Protein AF-X1B7K4-F1 (afdb_monomer_lite)

pLDDT: mean 76.05, std 17.72, range [26.33, 97.06]

Sequence (268 aa):
EIKDDIKIQTITKKTLLEALEPFLKKEDKFVETVTTGLNWDIGTVLKTLHGIQEQRETDEGVEHWGAHPVHGSSKGEEGSNFNLNPTKGVWHCYRCNTGGDALSLIAMLNGLVKCEDCKPGFFSTKEGKKIFLKAKKIGTEKYAFEDTRLLLFNRDKRKGALLVQNIVEYIMQQCKFITVRDATGRLPHIYAYEDGYYKLFGEDLIKIELKKILNNQNVPYKTQYEKEILNYIKTENIVERDEINPPKHLLNLANSFQKLFYSWGVFL

InterPro domains:
  IPR036977 DNA Primase, CHC2-type zinc finger [G3DSA:3.90.580.10] (27-120)

Secondary structure (DSSP, 8-state):
--S--PPPPPPPHHHHHHHHTTTS---------B--S----HHHHHTT-SSEEEEEEETTEEEEEEE-TTS-BTTBTT-EEEEEETTTTEEEETTTTEEE-HHHHHHHHTTSS-GGG--TTGGGSHHHHHHHHHHHHHHHHHS----GGGGTB-SSSSS--B-HHHHHHHHHHHS-EEEEE-TTSPPPEEEEEETTEEES-HHHHHHHHHHHHHHHTTPPP-HHHHHHHHHHHHHHSEEEGGGG---TT--EETTEE-----------

Radius of gyration: 27.13 Å; chains: 1; bounding box: 85×58×66 Å

Organism: NCBI:txid412755

Structure (mmCIF, N/CA/C/O backbone):
data_AF-X1B7K4-F1
#
_entry.id   AF-X1B7K4-F1
#
loop_
_atom_site.group_PDB
_atom_site.id
_atom_site.type_symbol
_atom_site.label_atom_id
_atom_site.label_alt_id
_atom_site.label_comp_id
_atom_site.label_asym_id
_atom_site.label_entity_id
_atom_site.label_seq_id
_atom_site.pdbx_PDB_ins_code
_atom_site.Cartn_x
_atom_site.Cartn_y
_atom_site.Cartn_z
_atom_site.occupancy
_atom_site.B_iso_or_equiv
_atom_site.auth_seq_id
_atom_site.auth_comp_id
_atom_site.auth_asym_id
_atom_site.auth_atom_id
_atom_site.pdbx_PDB_model_num
ATOM 1 N N . GLU A 1 1 ? 60.812 -27.774 4.102 1.00 52.59 1 GLU A N 1
ATOM 2 C CA . GLU A 1 1 ? 61.478 -26.463 4.222 1.00 52.59 1 GLU A CA 1
ATOM 3 C C . GLU A 1 1 ? 60.488 -25.403 3.744 1.00 52.59 1 GLU A C 1
ATOM 5 O O . GLU A 1 1 ? 60.109 -25.432 2.578 1.00 52.59 1 GLU A O 1
ATOM 10 N N . ILE A 1 2 ? 59.935 -24.592 4.654 1.00 58.50 2 ILE A N 1
ATOM 11 C CA . ILE A 1 2 ? 59.063 -23.462 4.288 1.00 58.50 2 ILE A CA 1
ATOM 12 C C . ILE A 1 2 ? 59.989 -22.389 3.723 1.00 58.50 2 ILE A C 1
ATOM 14 O O . ILE A 1 2 ? 60.942 -22.006 4.396 1.00 58.50 2 ILE A O 1
ATOM 18 N N . LYS A 1 3 ? 59.765 -21.989 2.468 1.00 63.50 3 LYS A N 1
ATOM 19 C CA . LYS A 1 3 ? 60.755 -21.209 1.717 1.00 63.50 3 LYS A CA 1
ATOM 20 C C . LYS A 1 3 ? 60.779 -19.718 2.033 1.00 63.50 3 LYS A C 1
ATOM 22 O O . LYS A 1 3 ? 61.820 -19.141 1.792 1.00 63.50 3 LYS A O 1
ATOM 27 N N . ASP A 1 4 ? 59.714 -19.145 2.596 1.00 64.50 4 ASP A N 1
ATOM 28 C CA . ASP A 1 4 ? 59.680 -17.767 3.106 1.00 64.50 4 ASP A CA 1
ATOM 29 C C . ASP A 1 4 ? 58.441 -17.579 4.002 1.00 64.50 4 ASP A C 1
ATOM 31 O O . ASP A 1 4 ? 57.308 -17.719 3.538 1.00 64.50 4 ASP A O 1
ATOM 35 N N . ASP A 1 5 ? 58.642 -17.275 5.286 1.00 65.00 5 ASP A N 1
ATOM 36 C CA . ASP A 1 5 ? 57.571 -16.945 6.239 1.00 65.00 5 ASP A CA 1
ATOM 37 C C . ASP A 1 5 ? 57.351 -15.423 6.245 1.00 65.00 5 ASP A C 1
ATOM 39 O O . ASP A 1 5 ? 57.959 -14.676 7.017 1.00 65.00 5 ASP A O 1
ATOM 43 N N . ILE A 1 6 ? 56.558 -14.930 5.289 1.00 74.81 6 ILE A N 1
ATOM 44 C CA . ILE A 1 6 ? 56.302 -13.493 5.129 1.00 74.81 6 ILE A CA 1
ATOM 45 C C . ILE A 1 6 ? 55.096 -13.092 5.980 1.00 74.81 6 ILE A C 1
ATOM 47 O O . ILE A 1 6 ? 54.001 -13.640 5.856 1.00 74.81 6 ILE A O 1
ATOM 51 N N . LYS A 1 7 ? 55.286 -12.066 6.814 1.00 76.50 7 LYS A N 1
ATOM 52 C CA . LYS A 1 7 ? 54.254 -11.499 7.688 1.00 76.50 7 LYS A CA 1
ATOM 53 C C . LYS A 1 7 ? 53.018 -11.072 6.884 1.00 76.50 7 LYS A C 1
ATOM 55 O O . LYS A 1 7 ? 53.097 -10.156 6.066 1.00 76.50 7 LYS A O 1
ATOM 60 N N . ILE A 1 8 ? 51.868 -11.690 7.168 1.00 75.94 8 ILE A N 1
ATOM 61 C CA . ILE A 1 8 ? 50.573 -11.297 6.594 1.00 75.94 8 ILE A CA 1
ATOM 62 C C . ILE A 1 8 ? 50.288 -9.847 6.999 1.00 75.94 8 ILE A C 1
ATOM 64 O O . ILE A 1 8 ? 50.172 -9.533 8.186 1.00 75.94 8 ILE A O 1
ATOM 68 N N . GLN A 1 9 ? 50.195 -8.955 6.014 1.00 80.31 9 GLN A N 1
ATOM 69 C CA . GLN A 1 9 ? 49.799 -7.571 6.246 1.00 80.31 9 GLN A CA 1
ATOM 70 C C . GLN A 1 9 ? 48.281 -7.429 6.150 1.00 80.31 9 GLN A C 1
ATOM 72 O O . GLN A 1 9 ? 47.648 -7.908 5.211 1.00 80.31 9 GLN A O 1
ATOM 77 N N . THR A 1 10 ? 47.696 -6.745 7.127 1.00 78.56 10 THR A N 1
ATOM 78 C CA . THR A 1 10 ? 46.269 -6.422 7.168 1.00 78.56 10 THR A CA 1
ATOM 79 C C . THR A 1 10 ? 46.026 -5.046 6.564 1.00 78.56 10 THR A C 1
ATOM 81 O O . THR A 1 10 ? 46.571 -4.053 7.045 1.00 78.56 10 THR A O 1
ATOM 84 N N . ILE A 1 11 ? 45.173 -4.978 5.544 1.00 87.12 11 ILE A N 1
ATOM 85 C CA . ILE A 1 11 ? 44.688 -3.724 4.962 1.00 87.12 11 ILE A CA 1
ATOM 86 C C . ILE A 1 11 ? 43.310 -3.377 5.532 1.00 87.12 11 ILE A C 1
ATOM 88 O O . ILE A 1 11 ? 42.500 -4.258 5.824 1.00 87.12 11 ILE A O 1
ATOM 92 N N . THR A 1 12 ? 43.025 -2.085 5.691 1.00 87.88 12 THR A N 1
ATOM 93 C CA . THR A 1 12 ? 41.688 -1.638 6.097 1.00 87.88 12 THR A CA 1
ATOM 94 C C . THR A 1 12 ? 40.735 -1.618 4.901 1.00 87.88 12 THR A C 1
ATOM 96 O O . THR A 1 12 ? 41.143 -1.335 3.773 1.00 87.88 12 THR A O 1
ATOM 99 N N . LYS A 1 13 ? 39.436 -1.843 5.146 1.00 80.81 13 LYS A N 1
ATOM 100 C CA . LYS A 1 13 ? 38.384 -1.726 4.118 1.00 80.81 13 LYS A CA 1
ATOM 101 C C . LYS A 1 13 ? 38.459 -0.389 3.370 1.00 80.81 13 LYS A C 1
ATOM 103 O O . LYS A 1 13 ? 38.272 -0.358 2.162 1.00 80.81 13 LYS A O 1
ATOM 108 N N . LYS A 1 14 ? 38.761 0.700 4.083 1.00 86.19 14 LYS A N 1
ATOM 109 C CA . LYS A 1 14 ? 38.883 2.044 3.511 1.00 86.19 14 LYS A CA 1
ATOM 110 C C . LYS A 1 14 ? 40.012 2.121 2.479 1.00 86.19 14 LYS A C 1
ATOM 112 O O . LYS A 1 14 ? 39.757 2.508 1.349 1.00 86.19 14 LYS A O 1
ATOM 117 N N . THR A 1 15 ? 41.216 1.685 2.845 1.00 87.00 15 THR A N 1
ATOM 118 C CA . THR A 1 15 ? 42.386 1.699 1.949 1.00 87.00 15 THR A CA 1
ATOM 119 C C . THR A 1 15 ? 42.164 0.825 0.714 1.00 87.00 15 THR A C 1
ATOM 121 O O . THR A 1 15 ? 42.561 1.189 -0.388 1.00 87.00 15 THR A O 1
ATOM 124 N N . LEU A 1 16 ? 41.491 -0.317 0.886 1.00 86.81 16 LEU A N 1
ATOM 125 C CA . LEU A 1 16 ? 41.116 -1.176 -0.232 1.00 86.81 16 LEU A CA 1
ATOM 126 C C . LEU A 1 16 ? 40.126 -0.477 -1.179 1.00 86.81 16 LEU A C 1
ATOM 128 O O . LEU A 1 16 ? 40.297 -0.540 -2.391 1.00 86.81 16 LEU A O 1
ATOM 132 N N . LEU A 1 17 ? 39.110 0.204 -0.641 1.00 83.00 17 LEU A N 1
ATOM 133 C CA . LEU A 1 17 ? 38.120 0.931 -1.442 1.00 83.00 17 LEU A CA 1
ATOM 134 C C . LEU A 1 17 ? 38.728 2.130 -2.180 1.00 83.00 17 LEU A C 1
ATOM 136 O O . LEU A 1 17 ? 38.394 2.337 -3.339 1.00 83.00 17 LEU A O 1
ATOM 140 N N . GLU A 1 18 ? 39.644 2.868 -1.550 1.00 87.94 18 GLU A N 1
ATOM 141 C CA . GLU A 1 18 ? 40.385 3.970 -2.186 1.00 87.94 18 GLU A CA 1
ATOM 142 C C . GLU A 1 18 ? 41.240 3.469 -3.359 1.00 87.94 18 GLU A C 1
ATOM 144 O O . GLU A 1 18 ? 41.216 4.047 -4.441 1.00 87.94 18 GLU A O 1
ATOM 149 N N . ALA A 1 19 ? 41.949 2.348 -3.186 1.00 89.56 19 ALA A N 1
ATOM 150 C CA . ALA A 1 19 ? 42.751 1.754 -4.256 1.00 89.56 19 ALA A CA 1
ATOM 151 C C . ALA A 1 19 ? 41.899 1.253 -5.438 1.00 89.56 19 ALA A C 1
ATOM 153 O O . ALA A 1 19 ? 42.363 1.227 -6.579 1.00 89.56 19 ALA A O 1
ATOM 154 N N . LEU A 1 20 ? 40.657 0.845 -5.164 1.00 86.88 20 LEU A N 1
ATOM 155 C CA . LEU A 1 20 ? 39.727 0.326 -6.164 1.00 86.88 20 LEU A CA 1
ATOM 156 C C . LEU A 1 20 ? 38.828 1.403 -6.782 1.00 86.88 20 LEU A C 1
ATOM 158 O O . LEU A 1 20 ? 38.220 1.129 -7.811 1.00 86.88 20 LEU A O 1
ATOM 162 N N . GLU A 1 21 ? 38.765 2.614 -6.222 1.00 86.19 21 GLU A N 1
ATOM 163 C CA . GLU A 1 21 ? 37.901 3.718 -6.666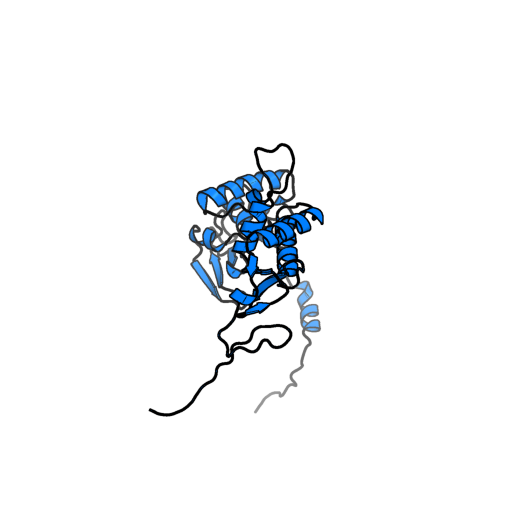 1.00 86.19 21 GLU A CA 1
ATOM 164 C C . GLU A 1 21 ? 37.874 3.948 -8.193 1.00 86.19 21 GLU A C 1
ATOM 166 O O . GLU A 1 21 ? 36.774 3.998 -8.747 1.00 86.19 21 GLU A O 1
ATOM 171 N N . PRO A 1 22 ? 39.010 4.012 -8.924 1.00 87.25 22 PRO A N 1
ATOM 172 C CA . PRO A 1 22 ? 38.984 4.216 -10.377 1.00 87.25 22 PRO A CA 1
ATOM 173 C C . PRO A 1 22 ? 38.431 3.019 -11.172 1.00 87.25 22 PRO A C 1
ATOM 175 O O . PRO A 1 22 ? 38.118 3.163 -12.354 1.00 87.25 22 PRO A O 1
ATOM 178 N N . PHE A 1 23 ? 38.307 1.848 -10.544 1.00 81.62 23 PHE A N 1
ATOM 179 C CA . PHE A 1 23 ? 37.812 0.607 -11.145 1.00 81.62 23 PHE A CA 1
ATOM 180 C C . PHE A 1 23 ? 36.400 0.235 -10.682 1.00 81.62 23 PHE A C 1
ATOM 182 O O . PHE A 1 23 ? 35.749 -0.610 -11.305 1.00 81.62 23 PHE A O 1
ATOM 189 N N . LEU A 1 24 ? 35.909 0.849 -9.603 1.00 73.44 24 LEU A N 1
ATOM 190 C CA . LEU A 1 24 ? 34.529 0.693 -9.172 1.00 73.44 24 LEU A CA 1
ATOM 191 C C . LEU A 1 24 ? 33.626 1.374 -10.204 1.00 73.44 24 LEU A C 1
ATOM 193 O O . LEU A 1 24 ? 33.755 2.567 -10.490 1.00 73.44 24 LEU A O 1
ATOM 197 N N . LYS A 1 25 ? 32.676 0.620 -10.771 1.00 63.19 25 LYS A N 1
ATOM 198 C CA . LYS A 1 25 ? 31.549 1.245 -11.470 1.00 63.19 25 LYS A CA 1
ATOM 199 C C . LYS A 1 25 ? 30.913 2.211 -10.479 1.00 63.19 25 LYS A C 1
ATOM 201 O O . LYS A 1 25 ? 30.568 1.788 -9.378 1.00 63.19 25 LYS A O 1
ATOM 206 N N . LYS A 1 26 ? 30.766 3.485 -10.861 1.00 58.03 26 LYS A N 1
ATOM 207 C CA . LYS A 1 26 ? 29.904 4.414 -10.124 1.00 58.03 26 LYS A CA 1
ATOM 208 C C . LYS A 1 26 ? 28.572 3.697 -9.977 1.00 58.03 26 LYS A C 1
ATOM 210 O O . LYS A 1 26 ? 27.954 3.396 -10.995 1.00 58.03 26 LYS A O 1
ATOM 215 N N . GLU A 1 27 ? 28.205 3.333 -8.753 1.00 46.91 27 GLU A N 1
ATOM 216 C CA . GLU A 1 27 ? 26.885 2.777 -8.503 1.00 46.91 27 GLU A CA 1
ATOM 217 C C . GLU A 1 27 ? 25.897 3.777 -9.095 1.00 46.91 27 GLU A C 1
ATOM 219 O O . GLU A 1 27 ? 25.932 4.968 -8.757 1.00 46.91 27 GLU A O 1
ATOM 224 N N . ASP A 1 28 ? 25.084 3.323 -10.050 1.00 42.16 28 ASP A N 1
ATOM 225 C CA . ASP A 1 28 ? 23.918 4.092 -10.443 1.00 42.16 28 ASP A CA 1
ATOM 226 C C . ASP A 1 28 ? 23.173 4.349 -9.142 1.00 42.16 28 ASP A C 1
ATOM 228 O O . ASP A 1 28 ? 22.789 3.403 -8.451 1.00 42.16 28 ASP A O 1
ATOM 232 N N . LYS A 1 29 ? 23.088 5.628 -8.751 1.00 37.69 29 LYS A N 1
ATOM 233 C CA . LYS A 1 29 ? 22.432 6.034 -7.509 1.00 37.69 29 LYS A CA 1
ATOM 234 C C . LYS A 1 29 ? 21.126 5.262 -7.423 1.00 37.69 29 LYS A C 1
ATOM 236 O O . LYS A 1 29 ? 20.319 5.364 -8.347 1.00 37.69 29 LYS A O 1
ATOM 241 N N . PHE A 1 30 ? 20.964 4.490 -6.350 1.00 38.84 30 PHE A N 1
ATOM 242 C CA . PHE A 1 30 ? 19.732 3.777 -6.056 1.00 38.84 30 PHE A CA 1
ATOM 243 C C . PHE A 1 30 ? 18.574 4.759 -6.233 1.00 38.84 30 PHE A C 1
ATOM 245 O O . PHE A 1 30 ? 18.463 5.745 -5.499 1.00 38.84 30 PHE A O 1
ATOM 252 N N . VAL A 1 31 ? 17.781 4.557 -7.283 1.00 46.97 31 VAL A N 1
ATOM 253 C CA . VAL A 1 31 ? 16.582 5.354 -7.494 1.00 46.97 31 VAL A CA 1
ATOM 254 C C . VAL A 1 31 ? 15.573 4.773 -6.521 1.00 46.97 31 VAL A C 1
ATOM 256 O O . VAL A 1 31 ? 15.243 3.594 -6.620 1.00 46.97 31 VAL A O 1
ATOM 259 N N . GLU A 1 32 ? 15.138 5.577 -5.549 1.00 52.88 32 GLU A N 1
ATOM 260 C CA . GLU A 1 32 ? 14.085 5.173 -4.616 1.00 52.88 32 GLU A CA 1
ATOM 261 C C . GLU A 1 32 ? 12.922 4.524 -5.387 1.00 52.88 32 GLU A C 1
ATOM 263 O O . GLU A 1 32 ? 12.558 4.949 -6.484 1.00 52.88 32 GLU A O 1
ATOM 268 N N . THR A 1 33 ? 12.348 3.451 -4.853 1.00 54.66 33 THR A N 1
ATOM 269 C CA . THR A 1 33 ? 11.213 2.767 -5.485 1.00 54.66 33 THR A CA 1
ATOM 270 C C . THR A 1 33 ? 9.975 3.660 -5.509 1.00 54.66 33 THR A C 1
ATOM 272 O O . THR A 1 33 ? 9.678 4.357 -4.537 1.00 54.66 33 THR A O 1
ATOM 275 N N . VAL A 1 34 ? 9.200 3.609 -6.597 1.00 57.62 34 VAL A N 1
ATOM 276 C CA . VAL A 1 34 ? 7.915 4.317 -6.678 1.00 57.62 34 VAL A CA 1
ATOM 277 C C . VAL A 1 34 ? 6.910 3.710 -5.703 1.00 57.62 34 VAL A C 1
ATOM 279 O O . VAL A 1 34 ? 6.418 2.607 -5.924 1.00 57.62 34 VAL A O 1
ATOM 282 N N . THR A 1 35 ? 6.545 4.457 -4.663 1.00 61.50 35 THR A N 1
ATOM 283 C CA . THR A 1 35 ? 5.428 4.116 -3.778 1.00 61.50 35 THR A CA 1
ATOM 284 C C . THR A 1 35 ? 4.248 5.040 -4.069 1.00 61.50 35 THR A C 1
ATOM 286 O O . THR A 1 35 ? 4.360 6.265 -4.093 1.00 61.50 35 THR A O 1
ATOM 289 N N . THR A 1 36 ? 3.093 4.451 -4.358 1.00 56.03 36 THR A N 1
ATOM 290 C CA . THR A 1 36 ? 1.864 5.170 -4.719 1.00 56.03 36 THR A CA 1
ATOM 291 C C . THR A 1 36 ? 0.921 5.344 -3.526 1.00 56.03 36 THR A C 1
ATOM 293 O O . THR A 1 36 ? -0.119 5.992 -3.648 1.00 56.03 36 THR A O 1
ATOM 296 N N . GLY A 1 37 ? 1.294 4.787 -2.367 1.00 65.06 37 GLY A N 1
ATOM 297 C CA . GLY A 1 37 ? 0.529 4.835 -1.119 1.00 65.06 37 GLY A CA 1
ATOM 298 C C . GLY A 1 37 ? -0.615 3.818 -1.040 1.00 65.06 37 GLY A C 1
ATOM 299 O O . GLY A 1 37 ? -1.380 3.842 -0.078 1.00 65.06 37 GLY A O 1
ATOM 300 N N . LEU A 1 38 ? -0.760 2.930 -2.032 1.00 72.81 38 LEU A N 1
ATOM 301 C CA . LEU A 1 38 ? -1.713 1.821 -1.984 1.00 72.81 38 LEU A CA 1
ATOM 302 C C . LEU A 1 38 ? -1.047 0.578 -1.391 1.00 72.81 38 LEU A C 1
ATOM 304 O O . LEU A 1 38 ? -0.025 0.123 -1.894 1.00 72.81 38 LEU A O 1
ATOM 308 N N . ASN A 1 39 ? -1.658 0.004 -0.354 1.00 76.69 39 ASN A N 1
ATOM 309 C CA . ASN A 1 39 ? -1.205 -1.246 0.258 1.00 76.69 39 ASN A CA 1
ATOM 310 C C . ASN A 1 39 ? -1.812 -2.463 -0.462 1.00 76.69 39 ASN A C 1
ATOM 312 O O . ASN A 1 39 ? -2.564 -3.238 0.124 1.00 76.69 39 ASN A O 1
ATOM 316 N N . TRP A 1 40 ? -1.591 -2.561 -1.773 1.00 87.50 40 TRP A N 1
ATOM 317 C CA . TRP A 1 40 ? -2.064 -3.689 -2.574 1.00 87.50 40 TRP A CA 1
ATOM 318 C C . TRP A 1 40 ? -1.022 -4.802 -2.588 1.00 87.50 40 TRP A C 1
ATOM 320 O O . TRP A 1 40 ? 0.155 -4.544 -2.838 1.00 87.50 40 TRP A O 1
ATOM 330 N N . ASP A 1 41 ? -1.465 -6.038 -2.362 1.00 90.19 41 ASP A N 1
ATOM 331 C CA . ASP A 1 41 ? -0.597 -7.213 -2.396 1.00 90.19 41 ASP A CA 1
ATOM 332 C C . ASP A 1 41 ? -0.059 -7.449 -3.817 1.00 90.19 41 ASP A C 1
ATOM 334 O O . ASP A 1 41 ? -0.743 -7.979 -4.697 1.00 90.19 41 ASP A O 1
ATOM 338 N N . ILE A 1 42 ? 1.202 -7.075 -4.041 1.00 94.00 42 ILE A N 1
ATOM 339 C CA . ILE A 1 42 ? 1.877 -7.276 -5.327 1.00 94.00 42 ILE A CA 1
ATOM 340 C C . ILE A 1 42 ? 2.012 -8.768 -5.680 1.00 94.00 42 ILE A C 1
ATOM 342 O O . ILE A 1 42 ? 2.081 -9.110 -6.862 1.00 94.00 42 ILE A O 1
ATOM 346 N N . GLY A 1 43 ? 1.967 -9.669 -4.689 1.00 93.50 43 GLY A N 1
ATOM 347 C CA . GLY A 1 43 ? 1.938 -11.117 -4.891 1.00 93.50 43 GLY A CA 1
ATOM 348 C C . GLY A 1 43 ? 0.711 -11.583 -5.680 1.00 93.50 43 GLY A C 1
ATOM 349 O O . GLY A 1 43 ? 0.789 -12.535 -6.458 1.00 93.50 43 GLY A O 1
ATOM 350 N N . THR A 1 44 ? -0.410 -10.870 -5.578 1.00 94.75 44 THR A N 1
ATOM 351 C CA . THR A 1 44 ? -1.598 -11.121 -6.405 1.00 94.75 44 THR A CA 1
ATOM 352 C C . THR A 1 44 ? -1.347 -10.781 -7.878 1.00 94.75 44 THR A C 1
ATOM 354 O O . THR A 1 44 ? -1.795 -11.513 -8.762 1.00 94.75 44 THR A O 1
ATOM 357 N N . VAL A 1 45 ? -0.565 -9.734 -8.169 1.00 95.88 45 VAL A N 1
ATOM 358 C CA . VAL A 1 45 ? -0.155 -9.401 -9.546 1.00 95.88 45 VAL A CA 1
ATOM 359 C C . VAL A 1 45 ? 0.856 -10.421 -10.072 1.00 95.88 45 VAL A C 1
ATOM 361 O O . VAL A 1 45 ? 0.715 -10.880 -11.207 1.00 95.88 45 VAL A O 1
ATOM 364 N N . LEU A 1 46 ? 1.826 -10.825 -9.243 1.00 94.00 46 LEU A N 1
ATOM 365 C CA . LEU A 1 46 ? 2.854 -11.821 -9.574 1.00 94.00 46 LEU A CA 1
ATOM 366 C C . LEU A 1 46 ? 2.256 -13.123 -10.126 1.00 94.00 46 LEU A C 1
ATOM 368 O O . LEU A 1 46 ? 2.761 -13.644 -11.115 1.00 94.00 46 LEU A O 1
ATOM 372 N N . LYS A 1 47 ? 1.148 -13.614 -9.555 1.00 93.06 47 LYS A N 1
ATOM 373 C CA . LYS A 1 47 ? 0.455 -14.838 -10.017 1.00 93.06 47 LYS A CA 1
ATOM 374 C C . LYS A 1 47 ? -0.018 -14.774 -11.474 1.00 93.06 47 LYS A C 1
ATOM 376 O O . LYS A 1 47 ? -0.309 -15.809 -12.063 1.00 93.06 47 LYS A O 1
ATOM 381 N N . THR A 1 48 ? -0.125 -13.573 -12.043 1.00 92.50 48 THR A N 1
ATOM 382 C CA . THR A 1 48 ? -0.535 -13.353 -13.439 1.00 92.50 48 THR A CA 1
ATOM 383 C C . THR A 1 48 ? 0.641 -13.178 -14.399 1.00 92.50 48 THR A C 1
ATOM 385 O O . THR A 1 48 ? 0.425 -13.050 -15.602 1.00 92.50 48 THR A O 1
ATOM 388 N N . LEU A 1 49 ? 1.874 -13.141 -13.885 1.00 90.38 49 LEU A N 1
ATOM 389 C CA . LEU A 1 49 ? 3.078 -12.974 -14.688 1.00 90.38 49 LEU A CA 1
ATOM 390 C C . LEU A 1 49 ? 3.582 -14.326 -15.197 1.00 90.38 49 LEU A C 1
ATOM 392 O O . LEU A 1 49 ? 3.597 -15.321 -14.476 1.00 90.38 49 LEU A O 1
ATOM 396 N N . HIS A 1 50 ? 4.050 -14.334 -16.441 1.00 86.31 50 HIS A N 1
ATOM 397 C CA . HIS A 1 50 ? 4.737 -15.468 -17.053 1.00 86.31 50 HIS A CA 1
ATOM 398 C C . HIS A 1 50 ? 6.236 -15.159 -17.160 1.00 86.31 50 HIS A C 1
ATOM 400 O O . HIS A 1 50 ? 6.616 -13.997 -17.280 1.00 86.31 50 HIS A O 1
ATOM 406 N N . GLY A 1 51 ? 7.091 -16.185 -17.118 1.00 81.00 51 GLY A N 1
ATOM 407 C CA . GLY A 1 51 ? 8.547 -16.014 -17.269 1.00 81.00 51 GLY A CA 1
ATOM 408 C C . GLY A 1 51 ? 9.298 -15.594 -15.998 1.00 81.00 51 GLY A C 1
ATOM 409 O O . GLY A 1 51 ? 10.481 -15.273 -16.073 1.00 81.00 51 GLY A O 1
ATOM 410 N N . ILE A 1 52 ? 8.633 -15.626 -14.838 1.00 86.00 52 ILE A N 1
ATOM 411 C CA . ILE A 1 52 ? 9.248 -15.449 -13.517 1.00 86.00 52 ILE A CA 1
ATOM 412 C C . ILE A 1 52 ? 9.436 -16.837 -12.901 1.00 86.00 52 ILE A C 1
ATOM 414 O O . ILE A 1 52 ? 8.458 -17.482 -12.526 1.00 86.00 52 ILE A O 1
ATOM 418 N N . GLN A 1 53 ? 10.671 -17.334 -12.886 1.00 76.00 53 GLN A N 1
ATOM 419 C CA . GLN A 1 53 ? 10.969 -18.756 -12.652 1.00 76.00 53 GLN A CA 1
ATOM 420 C C . GLN A 1 53 ? 11.896 -18.996 -11.464 1.00 76.00 53 GLN A C 1
ATOM 422 O O . GLN A 1 53 ? 11.871 -20.074 -10.875 1.00 76.00 53 GLN A O 1
ATOM 427 N N . GLU A 1 54 ? 12.694 -18.000 -11.094 1.00 77.56 54 GLU A N 1
ATOM 428 C CA . GLU A 1 54 ? 13.685 -18.135 -10.037 1.00 77.56 54 GLU A CA 1
ATOM 429 C C . GLU A 1 54 ? 13.153 -17.534 -8.741 1.00 77.56 54 GLU A C 1
ATOM 431 O O . GLU A 1 54 ? 12.633 -16.418 -8.723 1.00 77.56 54 GLU A O 1
ATOM 436 N N . GLN A 1 55 ? 13.281 -18.283 -7.649 1.00 87.19 55 GLN A N 1
ATOM 437 C CA . GLN A 1 55 ? 12.985 -17.805 -6.305 1.00 87.19 55 GLN A CA 1
ATOM 438 C C . GLN A 1 55 ? 14.257 -17.810 -5.478 1.00 87.19 55 GLN A C 1
ATOM 440 O O . GLN A 1 55 ? 15.011 -18.785 -5.482 1.00 87.19 55 GLN A O 1
ATOM 445 N N . ARG A 1 56 ? 14.479 -16.719 -4.755 1.00 87.44 56 ARG A N 1
ATOM 446 C CA . ARG A 1 56 ? 15.599 -16.580 -3.838 1.00 87.44 56 ARG A CA 1
ATOM 447 C C . ARG A 1 56 ? 15.086 -16.136 -2.482 1.00 87.44 56 ARG A C 1
ATOM 449 O O . ARG A 1 56 ? 14.509 -15.061 -2.357 1.00 87.44 56 ARG A O 1
ATOM 456 N N . GLU A 1 57 ? 15.326 -16.956 -1.470 1.00 89.00 57 GLU A N 1
ATOM 457 C CA . GLU A 1 57 ? 15.100 -16.563 -0.084 1.00 89.00 57 GLU A CA 1
ATOM 458 C C . GLU A 1 57 ? 16.192 -15.587 0.365 1.00 89.00 57 GLU A C 1
ATOM 460 O O . GLU A 1 57 ? 17.382 -15.775 0.093 1.00 89.00 57 GLU A O 1
ATOM 465 N N . THR A 1 58 ? 15.770 -14.522 1.035 1.00 84.19 58 THR A N 1
ATOM 466 C CA . THR A 1 58 ? 16.633 -13.513 1.650 1.00 84.19 58 THR A CA 1
ATOM 467 C C . THR A 1 58 ? 16.102 -13.200 3.047 1.00 84.19 58 THR A C 1
ATOM 469 O O . THR A 1 58 ? 14.942 -13.491 3.347 1.00 84.19 58 THR A O 1
ATOM 472 N N . ASP A 1 59 ? 16.905 -12.536 3.879 1.00 82.81 59 ASP A N 1
ATOM 473 C CA . ASP A 1 59 ? 16.464 -12.053 5.199 1.00 82.81 59 ASP A CA 1
ATOM 474 C C . ASP A 1 59 ? 15.253 -11.100 5.106 1.00 82.81 59 ASP A C 1
ATOM 476 O O . ASP A 1 59 ? 14.526 -10.899 6.075 1.00 82.81 59 ASP A O 1
ATOM 480 N N . GLU A 1 60 ? 15.009 -10.526 3.924 1.00 77.44 60 GLU A N 1
ATOM 481 C CA . GLU A 1 60 ? 13.936 -9.572 3.651 1.00 77.44 60 GLU A CA 1
ATOM 482 C C . GLU A 1 60 ? 12.751 -10.196 2.881 1.00 77.44 60 GLU A C 1
ATOM 484 O O . GLU A 1 60 ? 11.890 -9.475 2.365 1.00 77.44 60 GLU A O 1
ATOM 489 N N . GLY A 1 61 ? 12.699 -11.529 2.782 1.00 85.94 61 GLY A N 1
ATOM 490 C CA . GLY A 1 61 ? 11.627 -12.286 2.133 1.00 85.94 61 GLY A CA 1
ATOM 491 C C . GLY A 1 61 ? 12.046 -12.999 0.847 1.00 85.94 61 GLY A C 1
ATOM 492 O O . GLY A 1 61 ? 13.226 -13.066 0.497 1.00 85.94 61 GLY A O 1
ATOM 493 N N . VAL A 1 62 ? 11.055 -13.556 0.145 1.00 90.25 62 VAL A N 1
ATOM 494 C CA . VAL A 1 62 ? 11.269 -14.282 -1.114 1.00 90.25 62 VAL A CA 1
ATOM 495 C C . VAL A 1 62 ? 11.289 -13.291 -2.271 1.00 90.25 62 VAL A C 1
ATOM 497 O O . VAL A 1 62 ? 10.330 -12.555 -2.499 1.00 90.25 62 VAL A O 1
ATOM 500 N N . GLU A 1 63 ? 12.381 -13.290 -3.022 1.00 92.75 63 GLU A N 1
ATOM 501 C CA . GLU A 1 63 ? 12.497 -12.557 -4.273 1.00 92.75 63 GLU A CA 1
ATOM 502 C C . GLU A 1 63 ? 12.201 -13.466 -5.460 1.00 92.75 63 GLU A C 1
ATOM 504 O O . GLU A 1 63 ? 12.712 -14.583 -5.544 1.00 92.75 63 GLU A O 1
ATOM 509 N N . HIS A 1 64 ? 11.420 -12.960 -6.406 1.00 93.75 64 HIS A N 1
ATOM 510 C CA . HIS A 1 64 ? 11.052 -13.647 -7.633 1.00 93.75 64 HIS A CA 1
ATOM 511 C C . HIS A 1 64 ? 11.733 -12.983 -8.828 1.00 93.75 64 HIS A C 1
ATOM 513 O O . HIS A 1 64 ? 11.515 -11.800 -9.089 1.00 93.75 64 HIS A O 1
ATOM 519 N N . TRP A 1 65 ? 12.536 -13.747 -9.559 1.00 92.56 65 TRP A N 1
ATOM 520 C CA . TRP A 1 65 ? 13.382 -13.280 -10.652 1.00 92.56 65 TRP A CA 1
ATOM 521 C C . TRP A 1 65 ? 12.968 -13.890 -11.993 1.00 92.56 65 TRP A C 1
ATOM 523 O O . TRP A 1 65 ? 12.503 -15.033 -12.074 1.00 92.56 65 TRP A O 1
ATOM 533 N N . GLY A 1 66 ? 13.156 -13.120 -13.065 1.00 91.19 66 GLY A N 1
ATOM 534 C CA . GLY A 1 66 ? 12.956 -13.620 -14.419 1.00 91.19 66 GLY A CA 1
ATOM 535 C C . GLY A 1 66 ? 12.993 -12.551 -15.501 1.00 91.19 66 GLY A C 1
ATOM 536 O O . GLY A 1 66 ? 13.505 -11.441 -15.304 1.00 91.19 66 GLY A O 1
ATOM 537 N N . ALA A 1 67 ? 12.453 -12.918 -16.660 1.00 90.62 67 ALA A N 1
ATOM 538 C CA . ALA A 1 67 ? 12.345 -12.032 -17.808 1.00 90.62 67 ALA A CA 1
ATOM 539 C C . ALA A 1 67 ? 11.359 -10.893 -17.521 1.00 90.62 67 ALA A C 1
ATOM 541 O O . ALA A 1 67 ? 10.300 -11.087 -16.919 1.00 90.62 67 ALA A O 1
ATOM 542 N N . HIS A 1 68 ? 11.702 -9.682 -17.957 1.00 91.38 68 HIS A N 1
ATOM 543 C CA . HIS A 1 68 ? 10.842 -8.530 -17.739 1.00 91.38 68 HIS A CA 1
ATOM 544 C C . HIS A 1 68 ? 9.545 -8.617 -18.572 1.00 91.38 68 HIS A C 1
ATOM 546 O O . HIS A 1 68 ? 9.616 -8.788 -19.789 1.00 91.38 68 HIS A O 1
ATOM 552 N N . PRO A 1 69 ? 8.352 -8.417 -17.972 1.00 91.06 69 PRO A N 1
ATOM 553 C CA . PRO A 1 69 ? 7.073 -8.734 -18.626 1.00 91.06 69 PRO A CA 1
ATOM 554 C C . PRO A 1 69 ? 6.739 -7.954 -19.905 1.00 91.06 69 PRO A C 1
ATOM 556 O O . PRO A 1 69 ? 5.866 -8.369 -20.661 1.00 91.06 69 PRO A O 1
ATOM 559 N N . VAL A 1 70 ? 7.365 -6.791 -20.121 1.00 90.50 70 VAL A N 1
ATOM 560 C CA . VAL A 1 70 ? 7.033 -5.889 -21.247 1.00 90.50 70 VAL A CA 1
ATOM 561 C C . VAL A 1 70 ? 8.218 -5.517 -22.143 1.00 90.50 70 VAL A C 1
ATOM 563 O O . VAL A 1 70 ? 8.032 -4.788 -23.112 1.00 90.50 70 VAL A O 1
ATOM 566 N N . HIS A 1 71 ? 9.440 -5.963 -21.831 1.00 86.88 71 HIS A N 1
ATOM 567 C CA . HIS A 1 71 ? 10.603 -5.729 -22.698 1.00 86.88 71 HIS A CA 1
ATOM 568 C C . HIS A 1 71 ? 11.739 -6.710 -22.386 1.00 86.88 71 HIS A C 1
ATOM 570 O O . HIS A 1 71 ? 11.898 -7.127 -21.249 1.00 86.88 71 HIS A O 1
ATOM 576 N N . GLY A 1 72 ? 12.602 -7.013 -23.355 1.00 82.19 72 GLY A N 1
ATOM 577 C CA . GLY A 1 72 ? 13.750 -7.899 -23.130 1.00 82.19 72 GLY A CA 1
ATOM 578 C C . GLY A 1 72 ? 14.875 -7.286 -22.281 1.00 82.19 72 GLY A C 1
ATOM 579 O O . GLY A 1 72 ? 14.885 -6.093 -21.945 1.00 82.19 72 GLY A O 1
ATOM 580 N N . SER A 1 73 ? 15.885 -8.096 -21.977 1.00 79.25 73 SER A N 1
ATOM 581 C CA . SER A 1 73 ? 17.127 -7.674 -21.320 1.00 79.25 73 SER A CA 1
ATOM 582 C C . SER A 1 73 ? 18.195 -7.233 -22.332 1.00 79.25 73 SER A C 1
ATOM 584 O O . SER A 1 73 ? 18.058 -7.443 -23.538 1.00 79.25 73 SER A O 1
ATOM 586 N N . SER A 1 74 ? 19.298 -6.654 -21.851 1.00 71.38 74 SER A N 1
ATOM 587 C CA . SER A 1 74 ? 20.482 -6.389 -22.687 1.00 71.38 74 SER A CA 1
ATOM 588 C C . SER A 1 74 ? 21.140 -7.674 -23.219 1.00 71.38 74 SER A C 1
ATOM 590 O O . SER A 1 74 ? 21.954 -7.601 -24.132 1.00 71.38 74 SER A O 1
ATOM 592 N N . LYS A 1 75 ? 20.795 -8.840 -22.652 1.00 67.00 75 LYS A N 1
ATOM 593 C CA . LYS A 1 75 ? 21.265 -10.175 -23.049 1.00 67.00 75 LYS A CA 1
ATOM 594 C C . LYS A 1 75 ? 20.234 -10.957 -23.887 1.00 67.00 75 LYS A C 1
ATOM 596 O O . LYS A 1 75 ? 20.447 -12.136 -24.133 1.00 67.00 75 LYS A O 1
ATOM 601 N N . GLY A 1 76 ? 19.133 -10.327 -24.311 1.00 64.75 76 GLY A N 1
ATOM 602 C CA . GLY A 1 76 ? 18.038 -10.971 -25.055 1.00 64.75 76 GLY A CA 1
ATOM 603 C C . GLY A 1 76 ? 16.728 -11.066 -24.264 1.00 64.75 76 GLY A C 1
ATOM 604 O O . GLY A 1 76 ? 16.647 -10.610 -23.119 1.00 64.75 76 GLY A O 1
ATOM 605 N N . GLU A 1 77 ? 15.691 -11.627 -24.890 1.00 62.94 77 GLU A N 1
ATOM 606 C CA . GLU A 1 77 ? 14.320 -11.713 -24.350 1.00 62.94 77 GLU A CA 1
ATOM 607 C C . GLU A 1 77 ? 14.214 -12.581 -23.085 1.00 62.94 77 GLU A C 1
ATOM 609 O O . GLU A 1 77 ? 13.405 -12.283 -22.214 1.00 62.94 77 GLU A O 1
ATOM 614 N N . GLU A 1 78 ? 15.095 -13.572 -22.929 1.00 66.38 78 GLU A N 1
ATOM 615 C CA . GLU A 1 78 ? 15.092 -14.535 -21.813 1.00 66.38 78 GLU A CA 1
ATOM 616 C C . GLU A 1 78 ? 15.955 -14.110 -20.610 1.00 66.38 78 GLU A C 1
ATOM 618 O O . GLU A 1 78 ? 16.096 -14.852 -19.642 1.00 66.38 78 GLU A O 1
ATOM 623 N N . GLY A 1 79 ? 16.591 -12.936 -20.650 1.00 72.06 79 GLY A N 1
ATOM 624 C CA . GLY A 1 79 ? 17.504 -12.540 -19.575 1.00 72.06 79 GLY A CA 1
ATOM 625 C C . GLY A 1 79 ? 16.786 -12.103 -18.294 1.00 72.06 79 GLY A C 1
ATOM 626 O O . GLY A 1 79 ? 15.860 -11.297 -18.349 1.00 72.06 79 GLY A O 1
ATOM 627 N N . SER A 1 80 ? 17.287 -12.554 -17.140 1.00 81.94 80 SER A N 1
ATOM 628 C CA . SER A 1 80 ? 16.782 -12.206 -15.802 1.00 81.94 80 SER A CA 1
ATOM 629 C C . SER A 1 80 ? 17.094 -10.752 -15.425 1.00 81.94 80 SER A C 1
ATOM 631 O O . SER A 1 80 ? 18.094 -10.457 -14.770 1.00 81.94 80 SER A O 1
ATOM 633 N N . ASN A 1 81 ? 16.270 -9.811 -15.888 1.00 89.44 81 ASN A N 1
ATOM 634 C CA . ASN A 1 81 ? 16.400 -8.376 -15.613 1.00 89.44 81 ASN A CA 1
ATOM 635 C C . ASN A 1 81 ? 15.246 -7.799 -14.781 1.00 89.44 81 ASN A C 1
ATOM 637 O O . ASN A 1 81 ? 15.243 -6.590 -14.539 1.00 89.44 81 ASN A O 1
ATOM 641 N N . PHE A 1 82 ? 14.295 -8.626 -14.350 1.00 93.81 82 PHE A N 1
ATOM 642 C CA . PHE A 1 82 ? 13.178 -8.234 -13.498 1.00 93.81 82 PHE A CA 1
ATOM 643 C C . PHE A 1 82 ? 13.193 -9.012 -12.184 1.00 93.81 82 PHE A C 1
ATOM 645 O O . PHE A 1 82 ? 13.444 -10.217 -12.166 1.00 93.81 82 PHE A O 1
ATOM 652 N N . ASN A 1 83 ? 12.910 -8.301 -11.098 1.00 94.38 83 ASN A N 1
ATOM 653 C CA . ASN A 1 83 ? 12.773 -8.823 -9.745 1.00 94.38 83 ASN A CA 1
ATOM 654 C C . ASN A 1 83 ? 11.469 -8.304 -9.132 1.00 94.38 83 ASN A C 1
ATOM 656 O O . ASN A 1 83 ? 11.073 -7.164 -9.377 1.00 94.38 83 ASN A O 1
ATOM 660 N N . LEU A 1 84 ? 10.815 -9.134 -8.327 1.00 94.69 84 LEU A N 1
ATOM 661 C CA . LEU A 1 84 ? 9.646 -8.768 -7.542 1.00 94.69 84 LEU A CA 1
ATOM 662 C C . LEU A 1 84 ? 9.739 -9.411 -6.156 1.00 94.69 84 LEU A C 1
ATOM 664 O O . LEU A 1 84 ? 9.922 -10.620 -6.043 1.00 94.69 84 LEU A O 1
ATOM 668 N N . ASN A 1 85 ? 9.581 -8.611 -5.103 1.00 93.31 85 ASN A N 1
ATOM 669 C CA . ASN A 1 85 ? 9.563 -9.061 -3.714 1.00 93.31 85 ASN A CA 1
ATOM 670 C C . ASN A 1 85 ? 8.171 -8.782 -3.106 1.00 93.31 85 ASN A C 1
ATOM 672 O O . ASN A 1 85 ? 7.865 -7.627 -2.782 1.00 93.31 85 ASN A O 1
ATOM 676 N N . PRO A 1 86 ? 7.312 -9.814 -2.952 1.00 91.12 86 PRO A N 1
ATOM 677 C CA . PRO A 1 86 ? 5.977 -9.670 -2.380 1.00 91.12 86 PRO A CA 1
ATOM 678 C C . PRO A 1 86 ? 5.975 -9.154 -0.944 1.00 91.12 86 PRO A C 1
ATOM 680 O O . PRO A 1 86 ? 5.140 -8.319 -0.612 1.00 91.12 86 PRO A O 1
ATOM 683 N N . THR A 1 87 ? 6.934 -9.584 -0.117 1.00 86.25 87 THR A N 1
ATOM 684 C CA . THR A 1 87 ? 7.063 -9.154 1.285 1.00 86.25 87 THR A CA 1
ATOM 685 C C . THR A 1 87 ? 7.277 -7.647 1.393 1.00 86.25 87 THR A C 1
ATOM 687 O O . THR A 1 87 ? 6.666 -6.987 2.229 1.00 86.25 87 THR A O 1
ATOM 690 N N . LYS A 1 88 ? 8.113 -7.086 0.517 1.00 84.44 88 LYS A N 1
ATOM 691 C CA . LYS A 1 88 ? 8.354 -5.641 0.434 1.00 84.44 88 LYS A CA 1
ATOM 692 C C . LYS A 1 88 ? 7.282 -4.889 -0.357 1.00 84.44 88 LYS A C 1
ATOM 694 O O . LYS A 1 88 ? 7.246 -3.663 -0.307 1.00 84.44 88 LYS A O 1
ATOM 699 N N . GLY A 1 89 ? 6.443 -5.593 -1.115 1.00 89.12 89 GLY A N 1
ATOM 700 C CA . GLY A 1 89 ? 5.438 -4.978 -1.976 1.00 89.12 89 GLY A CA 1
ATOM 701 C C . GLY A 1 89 ? 6.020 -4.262 -3.200 1.00 89.12 89 GLY A C 1
ATOM 702 O O . GLY A 1 89 ? 5.361 -3.368 -3.730 1.00 89.12 89 GLY A O 1
ATOM 703 N N . VAL A 1 90 ? 7.237 -4.614 -3.640 1.00 92.44 90 VAL A N 1
ATOM 704 C CA . VAL A 1 90 ? 7.957 -3.885 -4.701 1.00 92.44 90 VAL A CA 1
ATOM 705 C C . VAL A 1 90 ? 8.438 -4.778 -5.842 1.00 92.44 90 VAL A C 1
ATOM 707 O O . VAL A 1 90 ? 8.697 -5.966 -5.663 1.00 92.44 90 VAL A O 1
ATOM 710 N N . TRP A 1 91 ? 8.598 -4.179 -7.020 1.00 95.19 91 TRP A N 1
ATOM 711 C CA . TRP A 1 91 ? 9.274 -4.753 -8.181 1.00 95.19 91 TRP A CA 1
ATOM 712 C C . TRP A 1 91 ? 10.393 -3.831 -8.668 1.00 95.19 91 TRP A C 1
ATOM 714 O O . TRP A 1 91 ? 10.376 -2.625 -8.409 1.00 95.19 91 TRP A O 1
ATOM 724 N N . HIS A 1 92 ? 11.344 -4.396 -9.407 1.00 94.19 92 HIS A N 1
ATOM 725 C CA . HIS A 1 92 ? 12.470 -3.679 -9.982 1.00 94.19 92 HIS A CA 1
ATOM 726 C C . HIS A 1 92 ? 12.879 -4.239 -11.350 1.00 94.19 92 HIS A C 1
ATOM 728 O O . HIS A 1 92 ? 12.928 -5.450 -11.564 1.00 94.19 92 HIS A O 1
ATOM 734 N N . CYS A 1 93 ? 13.227 -3.342 -12.271 1.00 93.69 93 CYS A N 1
ATOM 735 C CA . CYS A 1 93 ? 13.853 -3.634 -13.551 1.00 93.69 93 CYS A CA 1
ATOM 736 C C . CYS A 1 93 ? 15.311 -3.166 -13.545 1.00 93.69 93 CYS A C 1
ATOM 738 O O . CYS A 1 93 ? 15.601 -1.972 -13.609 1.00 93.69 93 CYS A O 1
ATOM 740 N N . TYR A 1 94 ? 16.248 -4.110 -13.588 1.00 91.19 94 TYR A N 1
ATOM 741 C CA . TYR A 1 94 ? 17.685 -3.819 -13.602 1.00 91.19 94 TYR A CA 1
ATOM 742 C C . TYR A 1 94 ? 18.188 -3.240 -14.925 1.00 91.19 94 TYR A C 1
ATOM 744 O O . TYR A 1 94 ? 19.270 -2.663 -14.968 1.00 91.19 94 TYR A O 1
ATOM 752 N N . ARG A 1 95 ? 17.425 -3.380 -16.018 1.00 90.00 95 ARG A N 1
ATOM 753 C CA . ARG A 1 95 ? 17.788 -2.775 -17.309 1.00 90.00 95 ARG A CA 1
ATOM 754 C C . ARG A 1 95 ? 17.523 -1.270 -17.325 1.00 90.00 95 ARG A C 1
ATOM 756 O O . ARG A 1 95 ? 18.343 -0.522 -17.843 1.00 90.00 95 ARG A O 1
ATOM 763 N N . CYS A 1 96 ? 16.363 -0.853 -16.827 1.00 90.25 96 CYS A N 1
ATOM 764 C CA . CYS A 1 96 ? 15.939 0.547 -16.829 1.00 90.25 96 CYS A CA 1
ATOM 765 C C . CYS A 1 96 ? 16.301 1.275 -15.528 1.00 90.25 96 CYS A C 1
ATOM 767 O O . CYS A 1 96 ? 16.208 2.500 -15.494 1.00 90.25 96 CYS A O 1
ATOM 769 N N . ASN A 1 97 ? 16.724 0.534 -14.497 1.00 90.44 97 ASN A N 1
ATOM 770 C CA . ASN A 1 97 ? 16.959 1.031 -13.143 1.00 90.44 97 ASN A CA 1
ATOM 771 C C . ASN A 1 97 ? 15.724 1.761 -12.589 1.00 90.44 97 ASN A C 1
ATOM 773 O O . ASN A 1 97 ? 15.778 2.913 -12.155 1.00 90.44 97 ASN A O 1
ATOM 777 N N . THR A 1 98 ? 14.576 1.100 -12.710 1.00 93.06 98 THR A N 1
ATOM 778 C CA . THR A 1 98 ? 13.263 1.608 -12.307 1.00 93.06 98 THR A CA 1
ATOM 779 C C . THR A 1 98 ? 12.485 0.522 -11.584 1.00 93.06 98 THR A C 1
ATOM 781 O O . THR A 1 98 ? 12.806 -0.662 -11.671 1.00 93.06 98 THR A O 1
ATOM 784 N N . GLY A 1 99 ? 11.446 0.914 -10.857 1.00 92.94 99 GLY A N 1
ATOM 785 C CA . GLY A 1 99 ? 10.650 -0.017 -10.074 1.00 92.94 99 GLY A CA 1
ATOM 786 C C . GLY A 1 99 ? 9.541 0.686 -9.315 1.00 92.94 99 GLY A C 1
ATOM 787 O O . GLY A 1 99 ? 9.380 1.906 -9.396 1.00 92.94 99 GLY A O 1
ATOM 788 N N . GLY A 1 100 ? 8.781 -0.077 -8.545 1.00 93.25 100 GLY A N 1
ATOM 789 C CA . GLY A 1 100 ? 7.718 0.486 -7.729 1.00 93.25 100 GLY A CA 1
ATOM 790 C C . GLY A 1 100 ? 6.827 -0.556 -7.088 1.00 93.25 100 GLY A C 1
ATOM 791 O O . GLY A 1 100 ? 7.222 -1.702 -6.923 1.00 93.25 100 GLY A O 1
ATOM 792 N N . ASP A 1 101 ? 5.622 -0.144 -6.724 1.00 92.94 101 ASP A N 1
ATOM 793 C CA . ASP A 1 101 ? 4.614 -0.989 -6.089 1.00 92.94 101 ASP A CA 1
ATOM 794 C C . ASP A 1 101 ? 3.667 -1.693 -7.082 1.00 92.94 101 ASP A C 1
ATOM 796 O O . ASP A 1 101 ? 3.802 -1.581 -8.307 1.00 92.94 101 ASP A O 1
ATOM 800 N N . ALA A 1 102 ? 2.659 -2.390 -6.551 1.00 94.69 102 ALA A N 1
ATOM 801 C CA . ALA A 1 102 ? 1.647 -3.092 -7.336 1.00 94.69 102 ALA A CA 1
ATOM 802 C C . ALA A 1 102 ? 0.898 -2.195 -8.341 1.00 94.69 102 ALA A C 1
ATOM 804 O O . ALA A 1 102 ? 0.646 -2.629 -9.466 1.00 94.69 102 ALA A O 1
ATOM 805 N N . LEU A 1 103 ? 0.555 -0.946 -7.994 1.00 93.88 103 LEU A N 1
ATOM 806 C CA . LEU A 1 103 ? -0.153 -0.058 -8.924 1.00 93.88 103 LEU A CA 1
ATOM 807 C C . LEU A 1 103 ? 0.747 0.340 -10.093 1.00 93.88 103 LEU A C 1
ATOM 809 O O . LEU A 1 103 ? 0.295 0.335 -11.241 1.00 93.88 103 LEU A O 1
ATOM 813 N N . SER A 1 104 ? 2.012 0.666 -9.817 1.00 95.00 104 SER A N 1
ATOM 814 C CA . SER A 1 104 ? 2.977 0.989 -10.871 1.00 95.00 104 SER A CA 1
ATOM 815 C C . SER A 1 104 ? 3.233 -0.204 -11.802 1.00 95.00 104 SER A C 1
ATOM 817 O O . SER A 1 104 ? 3.280 -0.027 -13.020 1.00 95.00 104 SER A O 1
ATOM 819 N N . LEU A 1 105 ? 3.277 -1.425 -11.252 1.00 96.44 105 LEU A N 1
ATOM 820 C CA . LEU A 1 105 ? 3.388 -2.659 -12.025 1.00 96.44 105 LEU A CA 1
ATOM 821 C C . LEU A 1 105 ? 2.174 -2.852 -12.942 1.00 96.44 105 LEU A C 1
ATOM 823 O O . LEU A 1 105 ? 2.333 -3.073 -14.139 1.00 96.44 105 LEU A O 1
ATOM 827 N N . ILE A 1 106 ? 0.955 -2.700 -12.416 1.00 97.06 106 ILE A N 1
ATOM 828 C CA . ILE A 1 106 ? -0.284 -2.796 -13.206 1.00 97.06 106 ILE A CA 1
ATOM 829 C C . ILE A 1 106 ? -0.303 -1.743 -14.316 1.00 97.06 106 ILE A C 1
ATOM 831 O O . ILE A 1 106 ? -0.671 -2.054 -15.449 1.00 97.06 106 ILE A O 1
ATOM 835 N N . ALA A 1 107 ? 0.106 -0.507 -14.021 1.00 96.19 107 ALA A N 1
ATOM 836 C CA . ALA A 1 107 ? 0.184 0.552 -15.019 1.00 96.19 107 ALA A CA 1
ATOM 837 C C . ALA A 1 107 ? 1.130 0.170 -16.169 1.00 96.19 107 ALA A C 1
ATOM 839 O O . ALA A 1 107 ? 0.764 0.326 -17.336 1.00 96.19 107 ALA A O 1
ATOM 840 N N . MET A 1 108 ? 2.307 -0.371 -15.840 1.00 96.62 108 MET A N 1
ATOM 841 C CA . MET A 1 108 ? 3.302 -0.815 -16.815 1.00 96.62 108 MET A CA 1
ATOM 842 C C . MET A 1 108 ? 2.796 -1.995 -17.655 1.00 96.62 108 MET A C 1
ATOM 844 O O . MET A 1 108 ? 2.851 -1.943 -18.881 1.00 96.62 108 MET A O 1
ATOM 848 N N . LEU A 1 109 ? 2.242 -3.030 -17.016 1.00 96.75 109 LEU A N 1
ATOM 849 C CA . LEU A 1 109 ? 1.715 -4.225 -17.692 1.00 96.75 109 LEU A CA 1
ATOM 850 C C . LEU A 1 109 ? 0.579 -3.912 -18.674 1.00 96.75 109 LEU A C 1
ATOM 852 O O . LEU A 1 109 ? 0.362 -4.656 -19.624 1.00 96.75 109 LEU A O 1
ATOM 856 N N . ASN A 1 110 ? -0.154 -2.820 -18.448 1.00 96.56 110 ASN A N 1
ATOM 857 C CA . ASN A 1 110 ? -1.244 -2.376 -19.318 1.00 96.56 110 ASN A CA 1
ATOM 858 C C . ASN A 1 110 ? -0.815 -1.260 -20.288 1.00 96.56 110 ASN A C 1
ATOM 860 O O . ASN A 1 110 ? -1.671 -0.595 -20.871 1.00 96.56 110 ASN A O 1
ATOM 864 N N . GLY A 1 111 ? 0.492 -1.016 -20.436 1.00 95.88 111 GLY A N 1
ATOM 865 C CA . GLY A 1 111 ? 1.036 -0.027 -21.370 1.00 95.88 111 GLY A CA 1
ATOM 866 C C . GLY A 1 111 ? 0.640 1.418 -21.058 1.00 95.88 111 GLY A C 1
ATOM 867 O O . GLY A 1 111 ? 0.695 2.274 -21.938 1.00 95.88 111 GLY A O 1
ATOM 868 N N . LEU A 1 112 ? 0.209 1.708 -19.826 1.00 95.75 112 LEU A N 1
ATOM 869 C CA . LEU A 1 112 ? -0.176 3.060 -19.418 1.00 95.75 112 LEU A CA 1
ATOM 870 C C . LEU A 1 112 ? 1.037 3.929 -19.074 1.00 95.75 112 LEU A C 1
ATOM 872 O O . LEU A 1 112 ? 0.941 5.152 -19.130 1.00 95.75 112 LEU A O 1
ATOM 876 N N . VAL A 1 113 ? 2.148 3.300 -18.691 1.00 94.75 113 VAL A N 1
ATOM 877 C CA . VAL A 1 113 ? 3.443 3.925 -18.406 1.00 94.75 113 VAL A CA 1
ATOM 878 C C . VAL A 1 113 ? 4.548 3.005 -18.922 1.00 94.75 113 VAL A C 1
ATOM 880 O O . VAL A 1 113 ? 4.407 1.781 -18.873 1.00 94.75 113 VAL A O 1
ATOM 883 N N . LYS A 1 114 ? 5.639 3.570 -19.443 1.00 95.25 114 LYS A N 1
ATOM 884 C CA . LYS A 1 114 ? 6.808 2.775 -19.837 1.00 95.25 114 LYS A CA 1
ATOM 885 C C . LYS A 1 114 ? 7.641 2.417 -18.610 1.00 95.25 114 LYS A C 1
ATOM 887 O O . LYS A 1 114 ? 7.677 3.171 -17.644 1.00 95.25 114 LYS A O 1
ATOM 892 N N . CYS A 1 115 ? 8.384 1.314 -18.679 1.00 93.81 115 CYS A N 1
ATOM 893 C CA . CYS A 1 115 ? 9.270 0.897 -17.589 1.00 93.81 115 CYS A CA 1
ATOM 894 C C . CYS A 1 115 ? 10.275 1.997 -17.191 1.00 93.81 115 CYS A C 1
ATOM 896 O O . CYS A 1 115 ? 10.436 2.282 -16.008 1.00 93.81 115 CYS A O 1
ATOM 898 N N . GLU A 1 116 ? 10.885 2.680 -18.165 1.00 93.38 116 GLU A N 1
ATOM 899 C CA . GLU A 1 116 ? 11.844 3.781 -17.951 1.00 93.38 116 GLU A CA 1
ATOM 900 C C . GLU A 1 116 ? 11.248 5.033 -17.277 1.00 93.38 116 GLU A C 1
ATOM 902 O O . GLU A 1 116 ? 11.992 5.855 -16.730 1.00 93.38 116 GLU A O 1
ATOM 907 N N . ASP A 1 117 ? 9.918 5.155 -17.279 1.00 91.38 117 ASP A N 1
ATOM 908 C CA . ASP A 1 117 ? 9.174 6.271 -16.689 1.00 91.38 117 ASP A CA 1
ATOM 909 C C . ASP A 1 117 ? 8.664 5.962 -15.269 1.00 91.38 117 ASP A C 1
ATOM 911 O O . ASP A 1 117 ? 8.189 6.863 -14.574 1.00 91.38 117 ASP A O 1
ATOM 915 N N . CYS A 1 118 ? 8.796 4.716 -14.794 1.00 91.31 118 CYS A N 1
ATOM 916 C CA . CYS A 1 118 ? 8.455 4.299 -13.429 1.00 91.31 118 CYS A CA 1
ATOM 917 C C . CYS A 1 118 ? 9.482 4.823 -12.404 1.00 91.31 118 CYS A C 1
ATOM 919 O O . CYS A 1 118 ? 10.236 4.059 -11.805 1.00 91.31 118 CYS A O 1
ATOM 921 N N . LYS A 1 119 ? 9.522 6.148 -12.221 1.00 88.12 119 LYS A N 1
ATOM 922 C CA . LYS A 1 119 ? 10.445 6.871 -11.329 1.00 88.12 119 LYS A CA 1
ATOM 923 C C . LYS A 1 119 ? 9.703 7.602 -10.203 1.00 88.12 119 LYS A C 1
ATOM 925 O O . LYS A 1 119 ? 8.536 7.977 -10.390 1.00 88.12 119 LYS A O 1
ATOM 930 N N . PRO A 1 120 ? 10.350 7.843 -9.044 1.00 79.50 120 PRO A N 1
ATOM 931 C CA . PRO A 1 120 ? 9.770 8.599 -7.938 1.00 79.50 120 PRO A CA 1
ATOM 932 C C . PRO A 1 120 ? 9.087 9.885 -8.386 1.00 79.50 120 PRO A C 1
ATOM 934 O O . PRO A 1 120 ? 9.610 10.649 -9.193 1.00 79.50 120 PRO A O 1
ATOM 937 N N . GLY A 1 121 ? 7.884 10.119 -7.865 1.00 75.56 121 GLY A N 1
ATOM 938 C CA . GLY A 1 121 ? 7.107 11.318 -8.167 1.00 75.56 121 GLY A CA 1
ATOM 939 C C . GLY A 1 121 ? 6.370 11.315 -9.512 1.00 75.56 121 GLY A C 1
ATOM 940 O O . GLY A 1 121 ? 5.551 12.213 -9.717 1.00 75.56 121 GLY A O 1
ATOM 941 N N . PHE A 1 122 ? 6.548 10.316 -10.393 1.00 86.06 122 PHE A N 1
ATOM 942 C CA . PHE A 1 122 ? 5.822 10.249 -11.673 1.00 86.06 122 PHE A CA 1
ATOM 943 C C . PHE A 1 122 ? 4.301 10.366 -11.480 1.00 86.06 122 PHE A C 1
ATOM 945 O O . PHE A 1 122 ? 3.658 11.233 -12.077 1.00 86.06 122 PHE A O 1
ATOM 952 N N . PHE A 1 123 ? 3.725 9.575 -10.567 1.00 81.06 123 PHE A N 1
ATOM 953 C CA . PHE A 1 123 ? 2.284 9.578 -10.271 1.00 81.06 123 PHE A CA 1
ATOM 954 C C . PHE A 1 123 ? 1.775 10.857 -9.585 1.00 81.06 123 PHE A C 1
ATOM 956 O O . PHE A 1 123 ? 0.565 11.087 -9.538 1.00 81.06 123 PHE A O 1
ATOM 963 N N . SER A 1 124 ? 2.673 11.726 -9.114 1.00 75.94 124 SER A N 1
ATOM 964 C CA . SER A 1 124 ? 2.329 13.038 -8.550 1.00 75.94 124 SER A CA 1
ATOM 965 C C . SER A 1 124 ? 2.133 14.112 -9.627 1.00 75.94 124 SER A C 1
ATOM 967 O O . SER A 1 124 ? 1.486 15.135 -9.371 1.00 75.94 124 SER A O 1
ATOM 969 N N . THR A 1 125 ? 2.633 13.879 -10.846 1.00 79.25 125 THR A N 1
ATOM 970 C CA . THR A 1 125 ? 2.453 14.782 -11.992 1.00 79.25 125 THR A CA 1
ATOM 971 C C . THR A 1 125 ? 0.997 14.809 -12.479 1.00 79.25 125 THR A C 1
ATOM 973 O O . THR A 1 125 ? 0.181 13.942 -12.161 1.00 79.25 125 THR A O 1
ATOM 976 N N . LYS A 1 126 ? 0.634 15.817 -13.285 1.00 76.69 126 LYS A N 1
ATOM 977 C CA . LYS A 1 126 ? -0.718 15.926 -13.871 1.00 76.69 126 LYS A CA 1
ATOM 978 C C . LYS A 1 126 ? -1.066 14.719 -14.750 1.00 76.69 126 LYS A C 1
ATOM 980 O O . LYS A 1 126 ? -2.214 14.279 -14.755 1.00 76.69 126 LYS A O 1
ATOM 985 N N . GLU A 1 127 ? -0.092 14.211 -15.495 1.00 84.06 127 GLU A N 1
ATOM 986 C CA . GLU A 1 127 ? -0.244 13.034 -16.347 1.00 84.06 127 GLU A CA 1
ATOM 987 C C . GLU A 1 127 ? -0.279 11.747 -15.523 1.00 84.06 127 GLU A C 1
ATOM 989 O O . GLU A 1 127 ? -1.229 10.969 -15.640 1.00 84.06 127 GLU A O 1
ATOM 994 N N . GLY A 1 128 ? 0.670 11.589 -14.598 1.00 82.94 128 GLY A N 1
ATOM 995 C CA . GLY A 1 128 ? 0.735 10.448 -13.693 1.00 82.94 128 GLY A CA 1
ATOM 996 C C . GLY A 1 128 ? -0.543 10.261 -12.878 1.00 82.94 128 GLY A C 1
ATOM 997 O O . GLY A 1 128 ? -1.009 9.137 -12.731 1.00 82.94 128 GLY A O 1
ATOM 998 N N . LYS A 1 129 ? -1.213 11.342 -12.457 1.00 77.75 129 LYS A N 1
ATOM 999 C CA . LYS A 1 129 ? -2.529 11.267 -11.794 1.00 77.75 129 LYS A CA 1
ATOM 1000 C C . LYS A 1 129 ? -3.622 10.647 -12.672 1.00 77.75 129 LYS A C 1
ATOM 1002 O O . LYS A 1 129 ? -4.478 9.928 -12.158 1.00 77.75 129 LYS A O 1
ATOM 1007 N N . LYS A 1 130 ? -3.619 10.902 -13.986 1.00 80.00 130 LYS A N 1
ATOM 1008 C CA . LYS A 1 130 ? -4.579 10.279 -14.919 1.00 80.00 130 LYS A CA 1
ATOM 1009 C C . LYS A 1 130 ? -4.281 8.793 -15.092 1.00 80.00 130 LYS A C 1
ATOM 1011 O O . LYS A 1 130 ? -5.208 7.986 -15.084 1.00 80.00 130 LYS A O 1
ATOM 1016 N N . ILE A 1 131 ? -3.001 8.445 -15.228 1.00 88.75 131 ILE A N 1
ATOM 1017 C CA . ILE A 1 131 ? -2.547 7.054 -15.335 1.00 88.75 131 ILE A CA 1
ATOM 1018 C C . ILE A 1 131 ? -2.871 6.291 -14.051 1.00 88.75 131 ILE A C 1
ATOM 1020 O O . ILE A 1 131 ? -3.442 5.209 -14.131 1.00 88.75 131 ILE A O 1
ATOM 1024 N N . PHE A 1 132 ? -2.620 6.888 -12.884 1.00 86.88 132 PHE A N 1
ATOM 1025 C CA . PHE A 1 132 ? -2.965 6.331 -11.578 1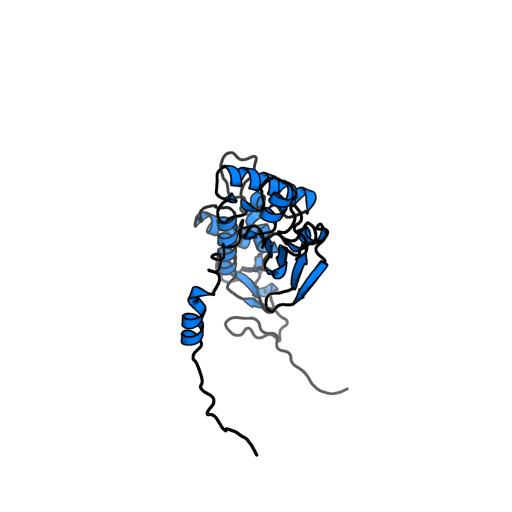.00 86.88 132 PHE A CA 1
ATOM 1026 C C . PHE A 1 132 ? -4.431 5.898 -11.533 1.00 86.88 132 PHE A C 1
ATOM 1028 O O . PHE A 1 132 ? -4.728 4.777 -11.144 1.00 86.88 132 PHE A O 1
ATOM 1035 N N . LEU A 1 133 ? -5.365 6.764 -11.948 1.00 81.69 133 LEU A N 1
ATOM 1036 C CA . LEU A 1 133 ? -6.797 6.447 -11.912 1.00 81.69 133 LEU A CA 1
ATOM 1037 C C . LEU A 1 133 ? -7.162 5.278 -12.837 1.00 81.69 133 LEU A C 1
ATOM 1039 O O . LEU A 1 133 ? -7.979 4.440 -12.463 1.00 81.69 133 LEU A O 1
ATOM 1043 N N . LYS A 1 134 ? -6.547 5.203 -14.023 1.00 87.62 134 LYS A N 1
ATOM 1044 C CA . LYS A 1 134 ? -6.750 4.091 -14.962 1.00 87.62 134 LYS A CA 1
ATOM 1045 C C . LYS A 1 134 ? -6.174 2.783 -14.419 1.00 87.62 134 LYS A C 1
ATOM 1047 O O . LYS A 1 134 ? -6.886 1.788 -14.374 1.00 87.62 134 LYS A O 1
ATOM 1052 N N . ALA A 1 135 ? -4.920 2.802 -13.967 1.00 92.62 135 ALA A N 1
ATOM 1053 C CA . ALA A 1 135 ? -4.252 1.646 -13.373 1.00 92.62 135 ALA A CA 1
ATOM 1054 C C . ALA A 1 135 ? -5.002 1.151 -12.133 1.00 92.62 135 ALA A C 1
ATOM 1056 O O . ALA A 1 135 ? -5.182 -0.050 -11.955 1.00 92.62 135 ALA A O 1
ATOM 1057 N N . LYS A 1 136 ? -5.528 2.079 -11.327 1.00 87.50 136 LYS A N 1
ATOM 1058 C CA . LYS A 1 136 ? -6.352 1.750 -10.170 1.00 87.50 136 LYS A CA 1
ATOM 1059 C C . LYS A 1 136 ? -7.632 1.015 -10.564 1.00 87.50 136 LYS A C 1
ATOM 1061 O O . LYS A 1 136 ? -7.920 -0.032 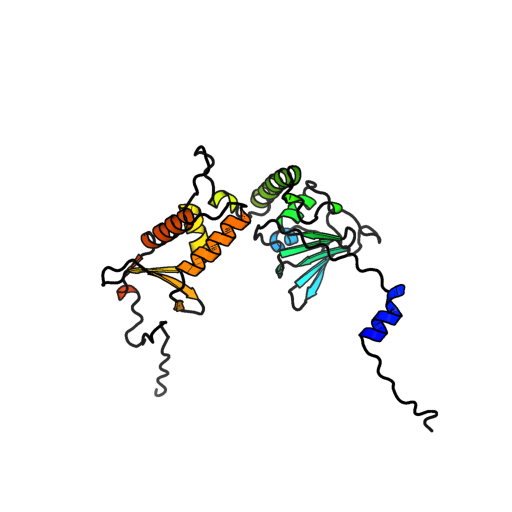-10.001 1.00 87.50 136 LYS A O 1
ATOM 1066 N N . LYS A 1 137 ? -8.371 1.537 -11.549 1.00 87.44 137 LYS A N 1
ATOM 1067 C CA . LYS A 1 137 ? -9.583 0.889 -12.069 1.00 87.44 137 LYS A CA 1
ATOM 1068 C C . LYS A 1 137 ? -9.291 -0.540 -12.549 1.00 87.44 137 LYS A C 1
ATOM 1070 O O . LYS A 1 137 ? -10.042 -1.459 -12.249 1.00 87.44 137 LYS A O 1
ATOM 1075 N N . ILE A 1 138 ? -8.161 -0.739 -13.230 1.00 93.44 138 ILE A N 1
ATOM 1076 C CA . ILE A 1 138 ? -7.719 -2.076 -13.647 1.00 93.44 138 ILE A CA 1
ATOM 1077 C C . ILE A 1 138 ? -7.411 -2.951 -12.426 1.00 93.44 138 ILE A C 1
ATOM 1079 O O . ILE A 1 138 ? -7.832 -4.100 -12.389 1.00 93.44 138 ILE A O 1
ATOM 1083 N N . GLY A 1 139 ? -6.725 -2.421 -11.411 1.00 92.94 139 GLY A N 1
ATOM 1084 C CA . GLY A 1 139 ? -6.471 -3.124 -10.150 1.00 92.94 139 GLY A CA 1
ATOM 1085 C C . GLY A 1 139 ? -7.748 -3.628 -9.476 1.00 92.94 139 GLY A C 1
ATOM 1086 O O . GLY A 1 139 ? -7.831 -4.794 -9.103 1.00 92.94 139 GLY A O 1
ATOM 1087 N N . THR A 1 140 ? -8.774 -2.782 -9.394 1.00 88.44 140 THR A N 1
ATOM 1088 C CA . THR A 1 140 ? -10.057 -3.142 -8.774 1.00 88.44 140 THR A CA 1
ATOM 1089 C C . THR A 1 140 ? -10.849 -4.148 -9.613 1.00 88.44 140 THR A C 1
ATOM 1091 O O . THR A 1 140 ? -11.427 -5.076 -9.066 1.00 88.44 140 THR A O 1
ATOM 1094 N N . GLU A 1 141 ? -10.870 -3.995 -10.943 1.00 89.88 141 GLU A N 1
ATOM 1095 C CA . GLU A 1 141 ? -11.681 -4.841 -11.838 1.00 89.88 141 GLU A CA 1
ATOM 1096 C C . GLU A 1 141 ? -11.016 -6.188 -12.154 1.00 89.88 141 GLU A C 1
ATOM 1098 O O . GLU A 1 141 ? -11.685 -7.216 -12.177 1.00 89.88 141 GLU A O 1
ATOM 1103 N N . LYS A 1 142 ? -9.702 -6.195 -12.408 1.00 94.50 142 LYS A N 1
ATOM 1104 C CA . LYS A 1 142 ? -8.958 -7.386 -12.849 1.00 94.50 142 LYS A CA 1
ATOM 1105 C C . LYS A 1 142 ? -8.351 -8.174 -11.693 1.00 94.50 142 LYS A C 1
ATOM 1107 O O . LYS A 1 142 ? -8.258 -9.393 -11.782 1.00 94.50 142 LYS A O 1
ATOM 1112 N N . TYR A 1 143 ? -7.918 -7.489 -10.637 1.00 92.50 143 TYR A N 1
ATOM 1113 C CA . TYR A 1 143 ? -7.197 -8.104 -9.518 1.00 92.50 143 TYR A CA 1
ATOM 1114 C C . TYR A 1 143 ? -8.002 -8.101 -8.213 1.00 92.50 143 TYR A C 1
ATOM 1116 O O . TYR A 1 143 ? -7.486 -8.530 -7.187 1.00 92.50 143 TYR A O 1
ATOM 1124 N N . ALA A 1 144 ? -9.256 -7.634 -8.257 1.00 89.00 144 ALA A N 1
ATOM 1125 C CA . ALA A 1 144 ? -10.165 -7.541 -7.114 1.00 89.00 144 ALA A CA 1
ATOM 1126 C C . ALA A 1 144 ? -9.586 -6.764 -5.917 1.00 89.00 144 ALA A C 1
ATOM 1128 O O . ALA A 1 144 ? -9.968 -6.999 -4.773 1.00 89.00 144 ALA A O 1
ATOM 1129 N N . PHE A 1 145 ? -8.660 -5.831 -6.165 1.00 86.75 145 PHE A N 1
ATOM 1130 C CA . PHE A 1 145 ? -8.116 -5.006 -5.096 1.00 86.75 145 PHE A CA 1
ATOM 1131 C C . PHE A 1 145 ? -9.157 -4.020 -4.569 1.00 86.75 145 PHE A C 1
ATOM 1133 O O . PHE A 1 145 ? -9.922 -3.432 -5.335 1.00 86.75 145 PHE A O 1
ATOM 1140 N N . GLU A 1 146 ? -9.138 -3.773 -3.261 1.00 75.38 146 GLU A N 1
ATOM 1141 C CA . GLU A 1 146 ? -10.037 -2.805 -2.644 1.00 75.38 146 GLU A CA 1
ATOM 1142 C C . GLU A 1 146 ? -9.680 -1.362 -3.029 1.00 75.38 146 GLU A C 1
ATOM 1144 O O . GLU A 1 146 ? -8.521 -0.922 -2.981 1.00 75.38 146 GLU A O 1
ATOM 1149 N N . ASP A 1 147 ? -10.707 -0.589 -3.391 1.00 67.44 147 ASP A N 1
ATOM 1150 C CA . ASP A 1 147 ? -10.582 0.844 -3.635 1.00 67.44 147 ASP A CA 1
ATOM 1151 C C . ASP A 1 147 ? -10.692 1.632 -2.321 1.00 67.44 147 ASP A C 1
ATOM 1153 O O . ASP A 1 147 ? -11.739 2.174 -1.966 1.00 67.44 147 ASP A O 1
ATOM 1157 N N . THR A 1 148 ? -9.562 1.815 -1.641 1.00 57.75 148 THR A N 1
ATOM 1158 C CA . THR A 1 148 ? -9.499 2.646 -0.427 1.00 57.75 148 THR A CA 1
ATOM 1159 C C . THR A 1 148 ? -9.744 4.152 -0.669 1.00 57.75 148 THR A C 1
ATOM 1161 O O . THR A 1 148 ? -9.834 4.909 0.296 1.00 57.75 148 THR A O 1
ATOM 1164 N N . ARG A 1 149 ? -9.900 4.644 -1.922 1.00 52.91 149 ARG A N 1
ATOM 1165 C CA . ARG A 1 149 ? -10.323 6.050 -2.184 1.00 52.91 149 ARG A CA 1
ATOM 1166 C C . ARG A 1 149 ? -11.802 6.265 -1.936 1.00 52.91 149 ARG A C 1
ATOM 1168 O O . ARG A 1 149 ? -12.187 7.394 -1.628 1.00 52.91 149 ARG A O 1
ATOM 1175 N N . LEU A 1 150 ? -12.617 5.221 -2.063 1.00 51.06 150 LEU A N 1
ATOM 1176 C CA . LEU A 1 150 ? -14.049 5.307 -1.775 1.00 51.06 150 LEU A CA 1
ATOM 1177 C C . LEU A 1 150 ? -14.327 5.510 -0.277 1.00 51.06 150 LEU A C 1
ATOM 1179 O O . LEU A 1 150 ? -15.455 5.815 0.100 1.00 51.06 150 LEU A O 1
ATOM 1183 N N . LEU A 1 151 ? -13.298 5.425 0.573 1.00 52.53 151 LEU A N 1
ATOM 1184 C CA . LEU A 1 151 ? -13.424 5.698 1.999 1.00 52.53 151 LEU A CA 1
ATOM 1185 C C . LEU A 1 151 ? -13.629 7.181 2.317 1.00 52.53 151 LEU A C 1
ATOM 1187 O O . LEU A 1 151 ? -14.196 7.486 3.354 1.00 52.53 151 LEU A O 1
ATOM 1191 N N . LEU A 1 152 ? -13.168 8.118 1.475 1.00 51.59 152 LEU A N 1
ATOM 1192 C CA . LEU A 1 152 ? -13.126 9.538 1.862 1.00 51.59 152 LEU A CA 1
ATOM 1193 C C . LEU A 1 152 ? -14.175 10.422 1.186 1.00 51.59 152 LEU A C 1
ATOM 1195 O O . LEU A 1 152 ? -14.510 11.459 1.751 1.00 51.59 152 LEU A O 1
ATOM 1199 N N . PHE A 1 153 ? -14.695 10.058 0.009 1.00 53.84 153 PHE A N 1
ATOM 1200 C CA . PHE A 1 153 ? -15.518 10.975 -0.788 1.00 53.84 153 PHE A CA 1
ATOM 1201 C C . PHE A 1 153 ? -16.767 10.312 -1.372 1.00 53.84 153 PHE A C 1
ATOM 1203 O O . PHE A 1 153 ? -16.681 9.353 -2.136 1.00 53.84 153 PHE A O 1
ATOM 1210 N N . ASN A 1 154 ? -17.932 10.893 -1.074 1.00 47.16 154 ASN A N 1
ATOM 1211 C CA . ASN A 1 154 ? -19.193 10.559 -1.733 1.00 47.16 154 ASN A CA 1
ATOM 1212 C C . ASN A 1 154 ? -19.230 11.195 -3.134 1.00 47.16 154 ASN A C 1
ATOM 1214 O O . ASN A 1 154 ? -19.041 12.407 -3.256 1.00 47.16 154 ASN A O 1
ATOM 1218 N N . ARG A 1 155 ? -19.487 10.403 -4.185 1.00 43.88 155 ARG A N 1
ATOM 1219 C CA . ARG A 1 155 ? -19.625 10.908 -5.565 1.00 43.88 155 ARG A CA 1
ATOM 1220 C C . ARG A 1 155 ? -20.836 11.836 -5.743 1.00 43.88 155 ARG A C 1
ATOM 1222 O O . ARG A 1 155 ? -20.779 12.717 -6.597 1.00 43.88 155 ARG A O 1
ATOM 1229 N N . ASP A 1 156 ? -21.867 11.696 -4.910 1.00 48.16 156 ASP A N 1
ATOM 1230 C CA . ASP A 1 156 ? -23.159 12.367 -5.094 1.00 48.16 156 ASP A CA 1
ATOM 1231 C C . ASP A 1 156 ? -23.304 13.670 -4.295 1.00 48.16 156 ASP A C 1
ATOM 1233 O O . ASP A 1 156 ? -24.127 14.528 -4.624 1.00 48.16 156 ASP A O 1
ATOM 1237 N N . LYS A 1 157 ? -22.474 13.889 -3.266 1.00 43.38 157 LYS A N 1
ATOM 1238 C CA . LYS A 1 157 ? -22.495 15.141 -2.497 1.00 43.38 157 LYS A CA 1
ATOM 1239 C C . LYS A 1 157 ? -21.478 16.127 -3.062 1.00 43.38 157 LYS A C 1
ATOM 1241 O O . LYS A 1 157 ? -20.267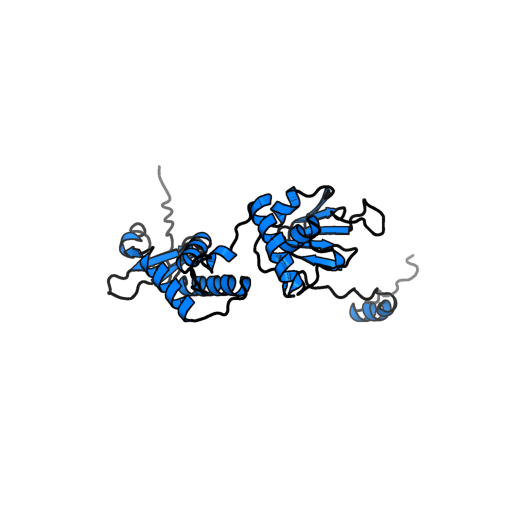 15.960 -2.926 1.00 43.38 157 LYS A O 1
ATOM 1246 N N . ARG A 1 158 ? -21.984 17.204 -3.674 1.00 40.69 158 ARG A N 1
ATOM 1247 C CA 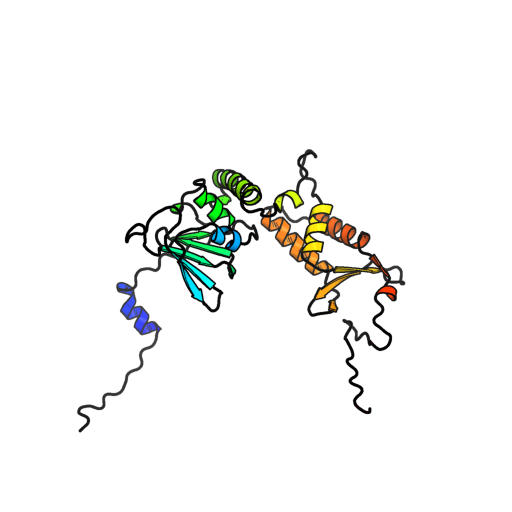. ARG A 1 158 ? -21.196 18.388 -4.051 1.00 40.69 158 ARG A CA 1
ATOM 1248 C C . ARG A 1 158 ? -20.302 18.798 -2.865 1.00 40.69 158 ARG A C 1
ATOM 1250 O O . ARG A 1 158 ? -20.818 19.153 -1.813 1.00 40.69 158 ARG A O 1
ATOM 1257 N N . LYS A 1 159 ? -18.979 18.787 -3.086 1.00 41.12 159 LYS A N 1
ATOM 1258 C CA . LYS A 1 159 ? -17.880 19.147 -2.161 1.00 41.12 159 LYS A CA 1
ATOM 1259 C C . LYS A 1 159 ? -17.658 18.207 -0.962 1.00 41.12 159 LYS A C 1
ATOM 1261 O O . LYS A 1 159 ? -18.207 18.416 0.109 1.00 41.12 159 LYS A O 1
ATOM 1266 N N . GLY A 1 160 ? -16.687 17.301 -1.105 1.00 48.59 160 GLY A N 1
ATOM 1267 C CA . GLY A 1 160 ? -15.597 17.125 -0.127 1.00 48.59 160 GLY A CA 1
ATOM 1268 C C . GLY A 1 160 ? -15.942 16.724 1.312 1.00 48.59 160 GLY A C 1
ATOM 1269 O O . GLY A 1 160 ? -15.086 16.892 2.178 1.00 48.59 160 GLY A O 1
ATOM 1270 N N . ALA A 1 161 ? -17.150 16.232 1.586 1.00 55.28 161 ALA A N 1
ATOM 1271 C CA . ALA A 1 161 ? -17.499 15.710 2.900 1.00 55.28 161 ALA A CA 1
ATOM 1272 C C . ALA A 1 161 ? -16.806 14.359 3.109 1.00 55.28 161 ALA A C 1
ATOM 1274 O O . ALA A 1 161 ? -16.971 13.448 2.295 1.00 55.28 161 ALA A O 1
ATOM 1275 N N . LEU A 1 162 ? -16.034 14.268 4.192 1.00 63.06 162 LEU A N 1
ATOM 1276 C CA . LEU A 1 162 ? -15.397 13.041 4.644 1.00 63.06 162 LEU A CA 1
ATOM 1277 C C . LEU A 1 162 ? -16.481 11.989 4.912 1.00 63.06 162 LEU A C 1
ATOM 1279 O O . LEU A 1 162 ? -17.417 12.249 5.670 1.00 63.06 162 LEU A O 1
ATOM 1283 N N . LEU A 1 163 ? -16.370 10.808 4.309 1.00 73.19 163 LEU A N 1
ATOM 1284 C CA . LEU A 1 163 ? -17.245 9.681 4.637 1.00 73.19 163 LEU A CA 1
ATOM 1285 C C . LEU A 1 163 ? -16.766 9.021 5.937 1.00 73.19 163 LEU A C 1
ATOM 1287 O O . LEU A 1 163 ? -16.128 7.975 5.921 1.00 73.19 163 LEU A O 1
ATOM 1291 N N . VAL A 1 164 ? -17.068 9.672 7.067 1.00 77.38 164 VAL A N 1
ATOM 1292 C CA . VAL A 1 164 ? -16.675 9.243 8.424 1.00 77.38 164 VAL A CA 1
ATOM 1293 C C . VAL A 1 164 ? -16.971 7.761 8.650 1.00 77.38 164 VAL A C 1
ATOM 1295 O O . VAL A 1 164 ? -16.087 7.034 9.087 1.00 77.38 164 VAL A O 1
ATOM 1298 N N . GLN A 1 165 ? -18.170 7.308 8.278 1.00 75.69 165 GLN A N 1
ATOM 1299 C CA . GLN A 1 165 ? -18.594 5.918 8.432 1.00 75.69 165 GLN A CA 1
ATOM 1300 C C . GLN A 1 165 ? -17.662 4.931 7.712 1.00 75.69 165 GLN A C 1
ATOM 1302 O O . GLN A 1 165 ? -17.168 4.005 8.342 1.00 75.69 165 GLN A O 1
ATOM 1307 N N . ASN A 1 166 ? -17.331 5.169 6.439 1.00 75.06 166 ASN A N 1
ATOM 1308 C CA . ASN A 1 166 ? -16.455 4.272 5.678 1.00 75.06 166 ASN A CA 1
ATOM 1309 C C . ASN A 1 166 ? -15.051 4.193 6.297 1.00 75.06 166 ASN A C 1
ATOM 1311 O O . ASN A 1 166 ? -14.439 3.130 6.341 1.00 75.06 166 ASN A O 1
ATOM 1315 N N . ILE A 1 167 ? -14.523 5.323 6.781 1.00 79.75 167 ILE A N 1
ATOM 1316 C CA . ILE A 1 167 ? -13.215 5.351 7.450 1.00 79.75 167 ILE A CA 1
ATOM 1317 C C . ILE A 1 167 ? -13.263 4.553 8.748 1.00 79.75 167 ILE A C 1
ATOM 1319 O O . ILE A 1 167 ? -12.328 3.813 9.037 1.00 79.75 167 ILE A O 1
ATOM 1323 N N . VAL A 1 168 ? -14.338 4.700 9.523 1.00 81.56 168 VAL A N 1
ATOM 1324 C CA . VAL A 1 168 ? -14.530 3.936 10.755 1.00 81.56 168 VAL A CA 1
ATOM 1325 C C . VAL A 1 168 ? -14.617 2.445 10.456 1.00 81.56 168 VAL A C 1
ATOM 1327 O O . VAL A 1 168 ? -13.888 1.678 11.077 1.00 81.56 168 VAL A O 1
ATOM 1330 N N . GLU A 1 169 ? -15.438 2.039 9.488 1.00 77.12 169 GLU A N 1
ATOM 1331 C CA . GLU A 1 169 ? -15.570 0.640 9.067 1.00 77.12 169 GLU A CA 1
ATOM 1332 C C . GLU A 1 169 ? -14.212 0.058 8.659 1.00 77.12 169 GLU A C 1
ATOM 1334 O O . GLU A 1 169 ? -13.829 -1.009 9.135 1.00 77.12 169 GLU A O 1
ATOM 1339 N N . TYR A 1 170 ? -13.430 0.798 7.867 1.00 77.94 170 TYR A N 1
ATOM 1340 C CA . TYR A 1 170 ? -12.076 0.393 7.494 1.00 77.94 170 TYR A CA 1
ATOM 1341 C C . TYR A 1 170 ? -11.154 0.255 8.716 1.00 77.94 170 TYR A C 1
ATOM 1343 O O . TYR A 1 170 ? -10.481 -0.761 8.873 1.00 77.94 170 TYR A O 1
ATOM 1351 N N . ILE A 1 171 ? -11.135 1.239 9.621 1.00 83.38 171 ILE A N 1
ATOM 1352 C CA . ILE A 1 171 ? -10.313 1.189 10.841 1.00 83.38 171 ILE A CA 1
ATOM 1353 C C . ILE A 1 171 ? -10.716 0.001 11.731 1.00 83.38 171 ILE A C 1
ATOM 1355 O O . ILE A 1 171 ? -9.845 -0.682 12.266 1.00 83.38 171 ILE A O 1
ATOM 1359 N N . MET A 1 172 ? -12.013 -0.292 11.854 1.00 78.81 172 MET A N 1
ATOM 1360 C CA . MET A 1 172 ? -12.525 -1.430 12.626 1.00 78.81 172 MET A CA 1
ATOM 1361 C C . MET A 1 172 ? -12.230 -2.791 11.980 1.00 78.81 172 MET A C 1
ATOM 1363 O O . MET A 1 172 ? -12.133 -3.789 12.689 1.00 78.81 172 MET A O 1
ATOM 1367 N N . GLN A 1 173 ? -12.059 -2.857 10.656 1.00 75.88 173 GLN A N 1
ATOM 1368 C CA . GLN A 1 173 ? -11.590 -4.071 9.976 1.00 75.88 173 GLN A CA 1
ATOM 1369 C C . GLN A 1 173 ? -10.098 -4.326 10.221 1.00 75.88 173 GLN A C 1
ATOM 1371 O O . GLN A 1 173 ? -9.692 -5.472 10.407 1.00 75.88 173 GLN A O 1
ATOM 1376 N N . GLN A 1 174 ? -9.280 -3.269 10.226 1.00 72.62 174 GLN A N 1
ATOM 1377 C CA . GLN A 1 174 ? -7.828 -3.387 10.405 1.00 72.62 174 GLN A CA 1
ATOM 1378 C C . GLN A 1 174 ? -7.423 -3.613 11.862 1.00 72.62 174 GLN A C 1
ATOM 1380 O O . GLN A 1 174 ? -6.370 -4.182 12.143 1.00 72.62 174 GLN A O 1
ATOM 1385 N N . CYS A 1 175 ? -8.230 -3.137 12.804 1.00 78.19 175 CYS A N 1
ATOM 1386 C CA . CYS A 1 175 ? -7.882 -3.123 14.212 1.00 78.19 175 CYS A CA 1
ATOM 1387 C C . CYS A 1 175 ? -9.072 -3.571 15.060 1.00 78.19 175 CYS A C 1
ATOM 1389 O O . CYS A 1 175 ? -10.200 -3.112 14.897 1.00 78.19 175 CYS A O 1
ATOM 1391 N N . LYS A 1 176 ? -8.804 -4.457 16.019 1.00 81.75 176 LYS A N 1
ATOM 1392 C CA . LYS A 1 176 ? -9.813 -4.924 16.971 1.00 81.75 176 LYS A CA 1
ATOM 1393 C C . LYS A 1 176 ? -9.870 -3.964 18.151 1.00 81.75 176 LYS A C 1
ATOM 1395 O O . LYS A 1 176 ? -8.914 -3.877 18.920 1.00 81.75 176 LYS A O 1
ATOM 1400 N N . PHE A 1 177 ? -10.997 -3.280 18.306 1.00 85.06 177 PHE A N 1
ATOM 1401 C CA . PHE A 1 177 ? -11.243 -2.370 19.421 1.00 85.06 177 PHE A CA 1
ATOM 1402 C C . PHE A 1 177 ? -12.516 -2.731 20.174 1.00 85.06 177 PHE A C 1
ATOM 1404 O O . PHE A 1 177 ? -13.444 -3.296 19.597 1.00 85.06 177 PHE A O 1
ATOM 1411 N N . ILE A 1 178 ? -12.581 -2.311 21.433 1.00 82.31 178 ILE A N 1
ATOM 1412 C CA . ILE A 1 178 ? -13.821 -2.223 22.205 1.00 82.31 178 ILE A CA 1
ATOM 1413 C C . ILE A 1 178 ? -13.930 -0.831 22.813 1.00 82.31 178 ILE A C 1
ATOM 1415 O O . ILE A 1 178 ? -12.929 -0.256 23.254 1.00 82.31 178 ILE A O 1
ATOM 1419 N N . THR A 1 179 ? -15.142 -0.292 22.853 1.00 85.88 179 THR A N 1
ATOM 1420 C CA . THR A 1 179 ? -15.427 0.943 23.572 1.00 85.88 179 THR A CA 1
ATOM 1421 C C . THR A 1 179 ? -16.066 0.567 24.901 1.00 85.88 179 THR A C 1
ATOM 1423 O O . THR A 1 179 ? -17.115 -0.061 24.931 1.00 85.88 179 THR A O 1
ATOM 1426 N N . VAL A 1 180 ? -15.447 0.951 26.013 1.00 82.75 180 VAL A N 1
ATOM 1427 C CA . VAL A 1 180 ? -15.925 0.589 27.351 1.00 82.75 180 VAL A CA 1
ATOM 1428 C C . VAL A 1 180 ? -16.561 1.799 28.007 1.00 82.75 180 VAL A C 1
ATOM 1430 O O . VAL A 1 180 ? -15.913 2.843 28.156 1.00 82.75 180 VAL A O 1
ATOM 1433 N N . ARG A 1 181 ? -17.826 1.660 28.411 1.00 79.38 181 ARG A N 1
ATOM 1434 C CA . ARG A 1 181 ? -18.505 2.657 29.241 1.00 79.38 181 ARG A CA 1
ATOM 1435 C C . ARG A 1 181 ? -18.161 2.410 30.706 1.00 79.38 181 ARG A C 1
ATOM 1437 O O . ARG A 1 181 ? -18.232 1.285 31.193 1.00 79.38 181 ARG A O 1
ATOM 1444 N N . ASP A 1 182 ? -17.752 3.469 31.400 1.00 68.31 182 ASP A N 1
ATOM 1445 C CA . ASP A 1 182 ? -17.522 3.410 32.840 1.00 68.31 182 ASP A CA 1
ATOM 1446 C C . ASP A 1 182 ? -18.815 3.762 33.585 1.00 68.31 182 ASP A C 1
ATOM 1448 O O . ASP A 1 182 ? -19.476 4.754 33.264 1.00 68.31 182 ASP A O 1
ATOM 1452 N N . ALA A 1 183 ? -19.140 2.993 34.625 1.00 64.81 183 ALA A N 1
ATOM 1453 C CA . ALA A 1 183 ? -20.315 3.212 35.472 1.00 64.81 183 ALA A CA 1
ATOM 1454 C C . ALA A 1 183 ? -20.271 4.567 36.211 1.00 64.81 183 ALA A C 1
ATOM 1456 O O . ALA A 1 183 ? -21.275 5.037 36.740 1.00 64.81 183 ALA A O 1
ATOM 1457 N N . THR A 1 184 ? -19.106 5.224 36.227 1.00 65.50 184 THR A N 1
ATOM 1458 C CA . THR A 1 184 ? -18.871 6.529 36.861 1.00 65.50 184 THR A CA 1
ATOM 1459 C C . THR A 1 184 ? -19.405 7.726 36.061 1.00 65.50 184 THR A C 1
ATOM 1461 O O . THR A 1 184 ? -19.251 8.866 36.499 1.00 65.50 184 THR A O 1
ATOM 1464 N N . GLY A 1 185 ? -20.010 7.503 34.886 1.00 61.25 185 GLY A N 1
ATOM 1465 C CA . GLY A 1 185 ? -20.536 8.571 34.024 1.00 61.25 185 GLY A CA 1
ATOM 1466 C C . GLY A 1 185 ? -19.465 9.322 33.223 1.00 61.25 185 GLY A C 1
ATOM 1467 O O . GLY A 1 185 ? -19.750 10.359 32.624 1.00 61.25 185 GLY A O 1
ATOM 1468 N N . ARG A 1 186 ? -18.225 8.818 33.203 1.00 66.88 186 ARG A N 1
ATOM 1469 C CA . ARG A 1 186 ? -17.142 9.342 32.359 1.00 66.88 186 ARG A CA 1
ATOM 1470 C C . ARG A 1 186 ? -17.367 8.990 30.888 1.00 66.88 186 ARG A C 1
ATOM 1472 O O . ARG A 1 186 ? -18.057 8.027 30.557 1.00 66.88 186 ARG A O 1
ATOM 1479 N N . LEU A 1 187 ? -16.753 9.778 30.001 1.00 69.19 187 LEU A N 1
ATOM 1480 C CA . LEU A 1 187 ? -16.746 9.482 28.569 1.00 69.19 187 LEU A CA 1
ATOM 1481 C C . LEU A 1 187 ? -16.142 8.092 28.324 1.00 69.19 187 LEU A C 1
ATOM 1483 O O . LEU A 1 187 ? -15.141 7.753 28.958 1.00 69.19 187 LEU A O 1
ATOM 1487 N N . PRO A 1 188 ? -16.719 7.302 27.407 1.00 81.31 188 PRO A N 1
ATOM 1488 C CA . PRO A 1 188 ? -16.247 5.954 27.160 1.00 81.31 188 PRO A CA 1
ATOM 1489 C C . PRO A 1 188 ? -14.825 5.956 26.584 1.00 81.31 188 PRO A C 1
ATOM 1491 O O . PRO A 1 188 ? -14.449 6.833 25.794 1.00 81.31 188 PRO A O 1
ATOM 1494 N N . HIS A 1 189 ? -14.045 4.956 26.987 1.00 84.19 189 HIS A N 1
ATOM 1495 C CA . HIS A 1 189 ? -12.655 4.775 26.575 1.00 84.19 189 HIS A CA 1
ATOM 1496 C C . HIS A 1 189 ? -12.542 3.687 25.509 1.00 84.19 189 HIS A C 1
ATOM 1498 O O . HIS A 1 189 ? -13.212 2.660 25.595 1.00 84.19 189 HIS A O 1
ATOM 1504 N N . ILE A 1 190 ? -11.667 3.895 24.523 1.00 87.75 190 ILE A N 1
ATOM 1505 C CA . ILE A 1 190 ? -11.414 2.917 23.461 1.00 87.75 190 ILE A CA 1
ATOM 1506 C C . ILE A 1 190 ? -10.182 2.085 23.824 1.00 87.75 190 ILE A C 1
ATOM 1508 O O . ILE A 1 190 ? -9.082 2.622 23.985 1.00 87.75 190 ILE A O 1
ATOM 1512 N N . TYR A 1 191 ? -10.360 0.770 23.902 1.00 85.31 191 TYR A N 1
ATOM 1513 C CA . TYR A 1 191 ? -9.287 -0.196 24.108 1.00 85.31 191 TYR A CA 1
ATOM 1514 C C . TYR A 1 191 ? -8.973 -0.916 22.798 1.00 85.31 191 TYR A C 1
ATOM 1516 O O . TYR A 1 191 ? -9.888 -1.319 22.084 1.00 85.31 191 TYR A O 1
ATOM 1524 N N . ALA A 1 192 ? -7.690 -1.106 22.499 1.00 84.12 192 ALA A N 1
ATOM 1525 C CA . ALA A 1 192 ? -7.217 -1.870 21.345 1.00 84.12 192 ALA A CA 1
ATOM 1526 C C . ALA A 1 192 ? -6.719 -3.248 21.782 1.00 84.12 192 ALA A C 1
ATOM 1528 O O . ALA A 1 192 ? -6.111 -3.376 22.846 1.00 84.12 192 ALA A O 1
ATOM 1529 N N . TYR A 1 193 ? -6.986 -4.270 20.973 1.00 79.00 193 TYR A N 1
ATOM 1530 C CA . TYR A 1 193 ? -6.515 -5.629 21.209 1.00 79.00 193 TYR A CA 1
ATOM 1531 C C . TYR A 1 193 ? -5.107 -5.819 20.645 1.00 79.00 193 TYR A C 1
ATOM 1533 O O . TYR A 1 193 ? -4.891 -5.671 19.444 1.00 79.00 193 TYR A O 1
ATOM 1541 N N . GLU A 1 194 ? -4.169 -6.200 21.500 1.00 77.50 194 GLU A N 1
ATOM 1542 C CA . GLU A 1 194 ? -2.778 -6.458 21.142 1.00 77.50 194 GLU A CA 1
ATOM 1543 C C . GLU A 1 194 ? -2.226 -7.561 22.057 1.00 77.50 194 GLU A C 1
ATOM 1545 O O . GLU A 1 194 ? -2.542 -7.601 23.245 1.00 77.50 194 GLU A O 1
ATOM 1550 N N . ASP A 1 195 ? -1.435 -8.487 21.510 1.00 76.19 195 ASP A N 1
ATOM 1551 C CA . ASP A 1 195 ? -0.768 -9.565 22.265 1.00 76.19 195 ASP A CA 1
ATOM 1552 C C . ASP A 1 195 ? -1.687 -10.433 23.148 1.00 76.19 195 ASP A C 1
ATOM 1554 O O . ASP A 1 195 ? -1.275 -10.957 24.182 1.00 76.19 195 ASP A O 1
ATOM 1558 N N . GLY A 1 196 ? -2.951 -10.605 22.753 1.00 74.44 196 GLY A N 1
ATOM 1559 C CA . GLY A 1 196 ? -3.899 -11.450 23.483 1.00 74.44 196 GLY A CA 1
ATOM 1560 C C . GLY A 1 196 ? -4.787 -10.722 24.497 1.00 74.44 196 GLY A C 1
ATOM 1561 O O . GLY A 1 196 ? -5.585 -11.378 25.167 1.00 74.44 196 GLY A O 1
ATOM 1562 N N . TYR A 1 197 ? -4.675 -9.396 24.632 1.00 73.25 197 TYR A N 1
ATOM 1563 C CA . TYR A 1 197 ? -5.455 -8.617 25.598 1.00 73.25 197 TYR A CA 1
ATOM 1564 C C . TYR A 1 197 ? -5.778 -7.199 25.108 1.00 73.25 197 TYR A C 1
ATOM 1566 O O . TYR 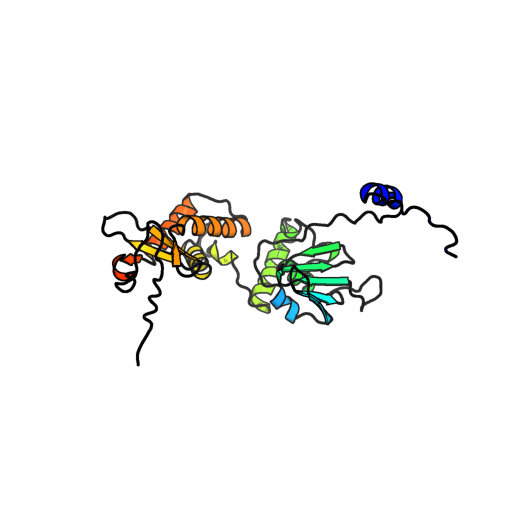A 1 197 ? -5.193 -6.689 24.159 1.00 73.25 197 TYR A O 1
ATOM 1574 N N . TYR A 1 198 ? -6.747 -6.556 25.764 1.00 80.31 198 TYR A N 1
ATOM 1575 C CA . TYR A 1 198 ? -7.153 -5.180 25.479 1.00 80.31 198 TYR A CA 1
ATOM 1576 C C . TYR A 1 198 ? -6.350 -4.182 26.322 1.00 80.31 198 TYR A C 1
ATOM 1578 O O . TYR A 1 198 ? -6.318 -4.285 27.550 1.00 80.31 198 TYR A O 1
ATOM 1586 N N . LYS A 1 199 ? -5.732 -3.193 25.672 1.00 81.75 199 LYS A N 1
ATOM 1587 C CA . LYS A 1 199 ? -4.928 -2.129 26.297 1.00 81.75 199 LYS A CA 1
ATOM 1588 C C . LYS A 1 199 ? -5.538 -0.748 26.017 1.00 81.75 199 LYS A C 1
ATOM 1590 O O . LYS A 1 199 ? -6.150 -0.519 24.971 1.00 81.75 199 LYS A O 1
ATOM 1595 N N . LEU A 1 200 ? -5.333 0.194 26.938 1.00 84.38 200 LEU A N 1
ATOM 1596 C CA . LEU A 1 200 ? -5.844 1.569 26.854 1.00 84.38 200 LEU A CA 1
ATOM 1597 C C . LEU A 1 200 ? -4.957 2.453 25.954 1.00 84.38 200 LEU A C 1
ATOM 1599 O O . LEU A 1 200 ? -4.263 3.342 26.432 1.00 84.38 200 LEU A O 1
ATOM 1603 N N . PHE A 1 201 ? -4.958 2.183 24.649 1.00 86.31 201 PHE A N 1
ATOM 1604 C CA . PHE A 1 201 ? -4.275 3.010 23.638 1.00 86.31 201 PHE A CA 1
ATOM 1605 C C . PHE A 1 201 ? -5.071 3.125 22.326 1.00 86.31 201 PHE A C 1
ATOM 1607 O O . PHE A 1 201 ? -4.550 3.563 21.300 1.00 86.31 201 PHE A O 1
ATOM 1614 N N . GLY A 1 202 ? -6.351 2.729 22.337 1.00 87.50 202 GLY A N 1
ATOM 1615 C CA . GLY A 1 202 ? -7.157 2.637 21.120 1.00 87.50 202 GLY A CA 1
ATOM 1616 C C . GLY A 1 202 ? -7.337 3.974 20.409 1.00 87.50 202 GLY A C 1
ATOM 1617 O O . GLY A 1 202 ? -7.265 4.022 19.185 1.00 87.50 202 GLY A O 1
ATOM 1618 N N . GLU A 1 203 ? -7.484 5.073 21.154 1.00 90.81 203 GLU A N 1
ATOM 1619 C CA . GLU A 1 203 ? -7.562 6.409 20.552 1.00 90.81 203 GLU A CA 1
ATOM 1620 C C . GLU A 1 203 ? -6.287 6.779 19.784 1.00 90.81 203 GLU A C 1
ATOM 1622 O O . GLU A 1 203 ? -6.375 7.320 18.683 1.00 90.81 203 GLU A O 1
ATOM 1627 N N . ASP A 1 204 ? -5.108 6.474 20.331 1.00 89.56 204 ASP A N 1
ATOM 1628 C CA . ASP A 1 204 ? -3.832 6.770 19.678 1.00 89.56 204 ASP A CA 1
ATOM 1629 C C . ASP A 1 204 ? -3.646 5.921 18.420 1.00 89.56 204 ASP A C 1
ATOM 1631 O O . ASP A 1 204 ? -3.253 6.446 17.375 1.00 89.56 204 ASP A O 1
ATOM 1635 N N . LEU A 1 205 ? -4.012 4.636 18.482 1.00 88.88 205 LEU A N 1
ATOM 1636 C CA . LEU A 1 205 ? -3.973 3.748 17.322 1.00 88.88 205 LEU A CA 1
ATOM 1637 C C . LEU A 1 205 ? -4.901 4.248 16.203 1.00 88.88 205 LEU A C 1
ATOM 1639 O O . LEU A 1 205 ? -4.472 4.363 15.056 1.00 88.88 205 LEU A O 1
ATOM 1643 N N . ILE A 1 206 ? -6.133 4.649 16.536 1.00 90.12 206 ILE A N 1
ATOM 1644 C CA . ILE A 1 206 ? -7.087 5.231 15.576 1.00 90.12 206 ILE A CA 1
ATOM 1645 C C . ILE A 1 206 ? -6.515 6.502 14.936 1.00 90.12 206 ILE A C 1
ATOM 1647 O O . ILE A 1 206 ? -6.622 6.684 13.723 1.00 90.12 206 ILE A O 1
ATOM 1651 N N . LYS A 1 207 ? -5.877 7.384 15.717 1.00 90.62 207 LYS A N 1
ATOM 1652 C CA . LYS A 1 207 ? -5.242 8.605 15.188 1.00 90.62 207 LYS A CA 1
ATOM 1653 C C . LYS A 1 207 ? -4.107 8.289 14.222 1.00 90.62 207 LYS A C 1
ATOM 1655 O O . LYS A 1 207 ? -3.968 8.972 13.205 1.00 90.62 207 LYS A O 1
ATOM 1660 N N . ILE A 1 208 ? -3.284 7.291 14.541 1.00 86.56 208 ILE A N 1
ATOM 1661 C CA . ILE A 1 208 ? -2.189 6.836 13.678 1.00 86.56 208 ILE A CA 1
ATOM 1662 C C . ILE A 1 208 ? -2.756 6.298 12.360 1.00 86.56 208 ILE A C 1
ATOM 1664 O O . ILE A 1 208 ? -2.321 6.740 11.295 1.00 86.56 208 ILE A O 1
ATOM 1668 N N . GLU A 1 209 ? -3.763 5.424 12.414 1.00 84.69 209 GLU A N 1
ATOM 1669 C CA . GLU A 1 209 ? -4.392 4.861 11.213 1.00 84.69 209 GLU A CA 1
ATOM 1670 C C . GLU A 1 209 ? -5.100 5.924 10.371 1.00 84.69 209 GLU A C 1
ATOM 1672 O O . GLU A 1 209 ? -4.906 5.989 9.157 1.00 84.69 209 GLU A O 1
ATOM 1677 N N . LEU A 1 210 ? -5.826 6.851 10.998 1.00 88.06 210 LEU A N 1
ATOM 1678 C CA . LEU A 1 210 ? -6.437 7.976 10.297 1.00 88.06 210 LEU A CA 1
ATOM 1679 C C . LEU A 1 210 ? -5.395 8.813 9.545 1.00 88.06 210 LEU A C 1
ATOM 1681 O O . LEU A 1 210 ? -5.598 9.160 8.381 1.00 88.06 210 LEU A O 1
ATOM 1685 N N . LYS A 1 211 ? -4.262 9.132 10.183 1.00 87.38 211 LYS A N 1
ATOM 1686 C CA . LYS A 1 211 ? -3.174 9.872 9.528 1.00 87.38 211 LYS A CA 1
ATOM 1687 C C . LYS A 1 211 ? -2.627 9.112 8.323 1.00 87.38 211 LYS A C 1
ATOM 1689 O O . LYS A 1 211 ? -2.424 9.734 7.283 1.00 87.38 211 LYS A O 1
ATOM 1694 N N . LYS A 1 212 ? -2.435 7.792 8.432 1.00 81.75 212 LYS A N 1
ATOM 1695 C CA . LYS A 1 212 ? -2.011 6.948 7.302 1.00 81.75 212 LYS A CA 1
ATOM 1696 C C . LYS A 1 212 ? -3.018 7.022 6.153 1.00 81.75 212 LYS A C 1
ATOM 1698 O O . LYS A 1 212 ? -2.628 7.327 5.030 1.00 81.75 212 LYS A O 1
ATOM 1703 N N . ILE A 1 213 ? -4.309 6.835 6.438 1.00 78.44 213 ILE A N 1
ATOM 1704 C CA . ILE A 1 213 ? -5.385 6.881 5.434 1.00 78.44 213 ILE A CA 1
ATOM 1705 C C . ILE A 1 213 ? -5.411 8.241 4.724 1.00 78.44 213 ILE A C 1
ATOM 1707 O O . ILE A 1 213 ? -5.424 8.296 3.495 1.00 78.44 213 ILE A O 1
ATOM 1711 N N . LEU A 1 214 ? -5.387 9.345 5.475 1.00 80.38 214 LEU A N 1
ATOM 1712 C CA . LEU A 1 214 ? -5.436 10.693 4.903 1.00 80.38 214 LEU A CA 1
ATOM 1713 C C . LEU A 1 214 ? -4.184 11.012 4.073 1.00 80.38 214 LEU A C 1
ATOM 1715 O O . LEU A 1 214 ? -4.317 11.520 2.957 1.00 80.38 214 LEU A O 1
ATOM 1719 N N . ASN A 1 215 ? -2.993 10.654 4.566 1.00 74.50 215 ASN A N 1
ATOM 1720 C CA . ASN A 1 215 ? -1.731 10.840 3.844 1.00 74.50 215 ASN A CA 1
ATOM 1721 C C . ASN A 1 215 ? -1.713 10.054 2.528 1.00 74.50 215 ASN A C 1
ATOM 1723 O O . ASN A 1 215 ? -1.401 10.625 1.483 1.00 74.50 215 ASN A O 1
ATOM 1727 N N . ASN A 1 216 ? -2.138 8.787 2.550 1.00 66.00 216 ASN A N 1
ATOM 1728 C CA . ASN A 1 216 ? -2.226 7.940 1.355 1.00 66.00 216 ASN A CA 1
ATOM 1729 C C . ASN A 1 216 ? -3.187 8.511 0.302 1.00 66.00 216 ASN A C 1
ATOM 1731 O O . ASN A 1 216 ? -3.043 8.253 -0.893 1.00 66.00 216 ASN A O 1
ATOM 1735 N N . GLN A 1 217 ? -4.160 9.320 0.728 1.00 65.69 217 GLN A N 1
ATOM 1736 C CA . GLN A 1 217 ? -5.109 9.982 -0.163 1.00 65.69 217 GLN A CA 1
ATOM 1737 C C . GLN A 1 217 ? -4.781 11.446 -0.459 1.00 65.69 217 GLN A C 1
ATOM 1739 O O . GLN A 1 217 ? -5.562 12.115 -1.140 1.00 65.69 217 GLN A O 1
ATOM 1744 N N . ASN A 1 218 ? -3.625 11.940 -0.003 1.00 65.25 218 ASN A N 1
ATOM 1745 C CA . ASN A 1 218 ? -3.216 13.338 -0.130 1.00 65.25 218 ASN A CA 1
ATOM 1746 C C . ASN A 1 218 ? -4.294 14.314 0.387 1.00 65.25 218 ASN A C 1
ATOM 1748 O O . ASN A 1 218 ? -4.532 15.380 -0.190 1.00 65.25 218 ASN A O 1
ATOM 1752 N N . VAL A 1 219 ? -4.991 13.917 1.455 1.00 72.19 219 VAL A N 1
ATOM 1753 C CA . VAL A 1 219 ? -5.990 14.734 2.142 1.00 72.19 219 VAL A CA 1
ATOM 1754 C C . VAL A 1 219 ? -5.328 15.358 3.368 1.00 72.19 219 VAL A C 1
ATOM 1756 O O . VAL A 1 219 ? -4.751 14.636 4.179 1.00 72.19 219 VAL A O 1
ATOM 1759 N N . PRO A 1 220 ? -5.403 16.688 3.546 1.00 75.62 220 PRO A N 1
ATOM 1760 C CA . PRO A 1 220 ? -4.802 17.329 4.702 1.00 75.62 220 PRO A CA 1
ATOM 1761 C C . PRO A 1 220 ? -5.503 16.885 5.985 1.00 75.62 220 PRO A C 1
ATOM 1763 O O . PRO A 1 220 ? -6.736 16.863 6.068 1.00 75.62 220 PRO A O 1
ATOM 1766 N N . TYR A 1 221 ? -4.699 16.590 7.001 1.00 82.88 221 TYR A N 1
ATOM 1767 C CA . TYR A 1 221 ? -5.196 16.290 8.332 1.00 82.88 221 TYR A CA 1
ATOM 1768 C C . TYR A 1 221 ? -5.945 17.486 8.925 1.00 82.88 221 TYR A C 1
ATOM 1770 O O . TYR A 1 221 ? -5.471 18.622 8.867 1.00 82.88 221 TYR A O 1
ATOM 1778 N N . LYS A 1 222 ? -7.100 17.229 9.544 1.00 84.88 222 LYS A N 1
ATOM 1779 C CA . LYS A 1 222 ? -7.838 18.217 10.338 1.00 84.88 222 LYS A CA 1
ATOM 1780 C C . LYS A 1 222 ? -8.291 17.581 11.642 1.00 84.88 222 LYS A C 1
ATOM 1782 O O . LYS A 1 222 ? -8.865 16.497 11.627 1.00 84.88 222 LYS A O 1
ATOM 1787 N N . THR A 1 223 ? -8.140 18.303 12.749 1.00 86.44 223 THR A N 1
ATOM 1788 C CA . THR A 1 223 ? -8.602 17.867 14.080 1.00 86.44 223 THR A CA 1
ATOM 1789 C C . THR A 1 223 ? -10.102 17.562 14.111 1.00 86.44 223 THR A C 1
ATOM 1791 O O . THR A 1 223 ? -10.551 16.730 14.890 1.00 86.44 223 THR A O 1
ATOM 1794 N N . GLN A 1 224 ? -10.891 18.204 13.245 1.00 84.81 224 GLN A N 1
ATOM 1795 C CA . GLN A 1 224 ? -12.318 17.911 13.116 1.00 84.81 224 GLN A CA 1
ATOM 1796 C C . GLN A 1 224 ? -12.578 16.462 12.672 1.00 84.81 224 GLN A C 1
ATOM 1798 O O . GLN A 1 224 ? -13.460 15.816 13.223 1.00 84.81 224 GLN A O 1
ATOM 1803 N N . TYR A 1 225 ? -11.781 15.933 11.738 1.00 85.81 225 TYR A N 1
ATOM 1804 C CA . TYR A 1 225 ? -11.931 14.560 11.245 1.00 85.81 225 TYR A CA 1
ATOM 1805 C C . TYR A 1 225 ? -11.630 13.536 12.340 1.00 85.81 225 TYR A C 1
ATOM 1807 O O . TYR A 1 225 ? -12.369 12.574 12.511 1.00 85.81 225 TYR A O 1
ATOM 1815 N N . GLU A 1 226 ? -10.575 13.785 13.119 1.00 89.75 226 GLU A N 1
ATOM 1816 C CA . GLU A 1 226 ? -10.228 12.982 14.295 1.00 89.75 226 GLU A CA 1
ATOM 1817 C C . GLU A 1 226 ? -11.393 12.926 15.289 1.00 89.75 226 GLU A C 1
ATOM 1819 O O . GLU A 1 226 ? -11.799 11.842 15.700 1.00 89.75 226 GLU A O 1
ATOM 1824 N N . LYS A 1 227 ? -11.960 14.087 15.642 1.00 88.75 227 LYS A N 1
ATOM 1825 C CA . LYS A 1 227 ? -13.086 14.168 16.581 1.00 88.75 227 LYS A CA 1
ATOM 1826 C C . LYS A 1 227 ? -14.314 13.420 16.073 1.00 88.75 227 LYS A C 1
ATOM 1828 O O . LYS A 1 227 ? -14.925 12.687 16.840 1.00 88.75 227 LYS A O 1
ATOM 1833 N N . GLU A 1 228 ? -14.672 13.603 14.804 1.00 88.44 228 GLU A N 1
ATOM 1834 C CA . GLU A 1 228 ? -15.829 12.936 14.197 1.00 88.44 228 GLU A CA 1
ATOM 1835 C C . GLU A 1 228 ? -15.675 11.411 14.210 1.00 88.44 228 GLU A C 1
ATOM 1837 O O . GLU A 1 228 ? -16.590 10.713 14.638 1.00 88.44 228 GLU A O 1
ATOM 1842 N N . ILE A 1 229 ? -14.501 10.900 13.831 1.00 88.25 229 ILE A N 1
ATOM 1843 C CA . ILE A 1 229 ? -14.210 9.459 13.799 1.00 88.25 229 ILE A CA 1
ATOM 1844 C C . ILE A 1 229 ? -14.186 8.860 15.207 1.00 88.25 229 ILE A C 1
ATOM 1846 O O . ILE A 1 229 ? -14.814 7.829 15.444 1.00 88.25 229 ILE A O 1
ATOM 1850 N N . LEU A 1 230 ? -13.507 9.506 16.160 1.00 89.81 230 LEU A N 1
ATOM 1851 C CA . LEU A 1 230 ? -13.460 9.027 17.543 1.00 89.81 230 LEU A CA 1
ATOM 1852 C C . LEU A 1 230 ? -14.848 9.011 18.180 1.00 89.81 230 LEU A C 1
ATOM 1854 O O . LEU A 1 230 ? -15.188 8.051 18.864 1.00 89.81 230 LEU A O 1
ATOM 1858 N N . ASN A 1 231 ? -15.656 10.048 17.950 1.00 87.81 231 ASN A N 1
ATOM 1859 C CA . ASN A 1 231 ? -17.020 10.097 18.468 1.00 87.81 231 ASN A CA 1
ATOM 1860 C C . ASN A 1 231 ? -17.884 8.982 17.875 1.00 87.81 231 ASN A C 1
ATOM 1862 O O . ASN A 1 231 ? -18.621 8.348 18.620 1.00 87.81 231 ASN A O 1
ATOM 1866 N N . TYR A 1 232 ? -17.751 8.708 16.576 1.00 87.25 232 TYR A N 1
ATOM 1867 C CA . TYR A 1 232 ? -18.491 7.637 15.912 1.00 87.25 232 TYR A CA 1
ATOM 1868 C C . TYR A 1 232 ? -18.118 6.251 16.469 1.00 87.25 232 TYR A C 1
ATOM 1870 O O . TYR A 1 232 ? -18.989 5.469 16.843 1.00 87.25 232 TYR A O 1
ATOM 1878 N N . ILE A 1 233 ? -16.820 5.952 16.614 1.00 85.62 233 ILE A N 1
ATOM 1879 C CA . ILE A 1 233 ? -16.357 4.677 17.202 1.00 85.62 233 ILE A CA 1
ATOM 1880 C C . ILE A 1 233 ? -16.825 4.539 18.656 1.00 85.62 233 ILE A C 1
ATOM 1882 O O . ILE A 1 233 ? -17.191 3.449 19.106 1.00 85.62 233 ILE A O 1
ATOM 1886 N N . LYS A 1 234 ? -16.858 5.654 19.395 1.00 86.19 234 LYS A N 1
ATOM 1887 C CA . LYS A 1 234 ? -17.352 5.680 20.774 1.00 86.19 234 LYS A CA 1
ATOM 1888 C C . LYS A 1 234 ? -18.845 5.379 20.894 1.00 86.19 234 LYS A C 1
ATOM 1890 O O . LYS A 1 234 ? -19.271 5.025 21.988 1.00 86.19 234 LYS A O 1
ATOM 1895 N N . THR A 1 235 ? -19.631 5.530 19.829 1.00 79.88 235 THR A N 1
ATOM 1896 C CA . THR A 1 235 ? -21.080 5.279 19.853 1.00 79.88 235 THR A CA 1
ATOM 1897 C C . THR A 1 235 ? -21.488 3.918 19.298 1.00 79.88 235 THR A C 1
ATOM 1899 O O . THR A 1 235 ? -22.516 3.408 19.722 1.00 79.88 235 THR A O 1
ATOM 1902 N N . GLU A 1 236 ? -20.705 3.320 18.397 1.00 72.31 236 GLU A N 1
ATOM 1903 C CA . GLU A 1 236 ? -21.083 2.068 17.717 1.00 72.31 236 GLU A CA 1
ATOM 1904 C C . GLU A 1 236 ? -20.795 0.794 18.522 1.00 72.31 236 GLU A C 1
ATOM 1906 O O . GLU A 1 236 ? -21.581 -0.145 18.486 1.00 72.31 236 GLU A O 1
ATOM 1911 N N . ASN A 1 237 ? -19.676 0.738 19.253 1.00 67.19 237 ASN A N 1
ATOM 1912 C CA . ASN A 1 237 ? -19.187 -0.517 19.844 1.00 67.19 237 ASN A CA 1
ATOM 1913 C C . ASN A 1 237 ? -19.057 -0.451 21.373 1.00 67.19 237 ASN A C 1
ATOM 1915 O O . ASN A 1 237 ? -18.000 -0.763 21.930 1.00 67.19 237 ASN A O 1
ATOM 1919 N N . ILE A 1 238 ? -20.103 0.051 22.038 1.00 77.50 238 ILE A N 1
ATOM 1920 C CA . ILE A 1 238 ? -20.134 0.217 23.495 1.00 77.50 238 ILE A CA 1
ATOM 1921 C C . ILE A 1 238 ? -20.416 -1.125 24.166 1.00 77.50 238 ILE A C 1
ATOM 1923 O O . ILE A 1 238 ? -21.430 -1.759 23.892 1.00 77.50 238 ILE A O 1
ATOM 1927 N N . VAL A 1 239 ? -19.548 -1.493 25.100 1.00 79.62 239 VAL A N 1
ATOM 1928 C CA . VAL A 1 239 ? -19.724 -2.617 26.017 1.00 79.62 239 VAL A CA 1
ATOM 1929 C C . VAL A 1 239 ? -19.722 -2.068 27.442 1.00 79.62 239 VAL A C 1
ATOM 1931 O O . VAL A 1 239 ? -18.927 -1.174 27.771 1.00 79.62 239 VAL A O 1
ATOM 1934 N N . GLU A 1 240 ? -20.612 -2.576 28.292 1.00 73.94 240 GLU A N 1
ATOM 1935 C CA . GLU A 1 240 ? -20.587 -2.229 29.712 1.00 73.94 240 GLU A CA 1
ATOM 1936 C C . GLU A 1 240 ? -19.375 -2.884 30.374 1.00 73.94 240 GLU A C 1
ATOM 1938 O O . GLU A 1 240 ? -19.030 -4.036 30.102 1.00 73.94 240 GLU A O 1
ATOM 1943 N N . ARG A 1 241 ? -18.701 -2.162 31.274 1.00 69.56 241 ARG A N 1
ATOM 1944 C CA . ARG A 1 241 ? -17.494 -2.678 31.940 1.00 69.56 241 ARG A CA 1
ATOM 1945 C C . ARG A 1 241 ? -17.722 -4.036 32.615 1.00 69.56 241 ARG A C 1
ATOM 1947 O O . ARG A 1 241 ? -16.819 -4.872 32.616 1.00 69.56 241 ARG A O 1
ATOM 1954 N N . ASP A 1 242 ? -18.921 -4.252 33.145 1.00 65.75 242 ASP A N 1
ATOM 1955 C CA . ASP A 1 242 ? -19.309 -5.476 33.847 1.00 65.75 242 ASP A CA 1
ATOM 1956 C C . ASP A 1 242 ? -19.514 -6.677 32.908 1.00 65.75 242 ASP A C 1
ATOM 1958 O O . ASP A 1 242 ? -19.384 -7.821 33.348 1.00 65.75 242 ASP A O 1
ATOM 1962 N N . GLU A 1 243 ? -19.766 -6.438 31.617 1.00 65.50 243 GLU A N 1
ATOM 1963 C CA . GLU A 1 243 ? -19.882 -7.473 30.576 1.00 65.50 243 GLU A CA 1
ATOM 1964 C C . GLU A 1 243 ? -18.511 -7.955 30.087 1.00 65.50 243 GLU A C 1
ATOM 1966 O O . GLU A 1 243 ? -18.377 -9.060 29.568 1.00 65.50 243 GLU A O 1
ATOM 1971 N N . ILE A 1 244 ? -17.465 -7.155 30.313 1.00 64.25 244 ILE A N 1
ATOM 1972 C CA . ILE A 1 244 ? -16.069 -7.495 30.001 1.00 64.25 244 ILE A CA 1
ATOM 1973 C C . ILE A 1 244 ? -15.472 -8.374 31.112 1.00 64.25 244 ILE A C 1
ATOM 1975 O O . ILE A 1 244 ? -14.288 -8.704 31.065 1.00 64.25 244 ILE A O 1
ATOM 1979 N N . ASN A 1 245 ? -16.268 -8.771 32.117 1.00 54.50 245 ASN A N 1
ATOM 1980 C CA . ASN A 1 245 ? -15.785 -9.534 33.260 1.00 54.50 245 ASN A CA 1
ATOM 1981 C C . ASN A 1 245 ? -15.079 -10.818 32.808 1.00 54.50 245 ASN A C 1
ATOM 1983 O O . ASN A 1 245 ? -15.721 -11.754 32.318 1.00 54.50 245 ASN A O 1
ATOM 1987 N N . PRO A 1 246 ? -13.762 -10.919 33.031 1.00 52.94 246 PRO A N 1
ATOM 1988 C CA . PRO A 1 246 ? -13.122 -12.206 32.954 1.00 52.94 246 PRO A CA 1
ATOM 1989 C C . PRO A 1 246 ? -13.666 -13.095 34.092 1.00 52.94 246 PRO A C 1
ATOM 1991 O O . PRO A 1 246 ? -14.079 -12.578 35.136 1.00 52.94 246 PRO A O 1
ATOM 1994 N N . PRO A 1 247 ? -13.699 -14.431 33.943 1.00 47.59 247 PRO A N 1
ATOM 1995 C CA . PRO A 1 247 ? -14.150 -15.305 35.021 1.00 47.59 247 PRO A CA 1
ATOM 1996 C C . PRO A 1 247 ? -13.381 -15.006 36.325 1.00 47.59 247 PRO A C 1
ATOM 1998 O O . PRO A 1 247 ? -12.191 -14.699 36.275 1.00 47.59 247 PRO A O 1
ATOM 2001 N N . LYS A 1 248 ? -14.088 -15.075 37.472 1.00 45.94 248 LYS A N 1
ATOM 2002 C CA . LYS A 1 248 ? -13.767 -14.568 38.839 1.00 45.94 248 LYS A CA 1
ATOM 2003 C C . LYS A 1 248 ? -12.333 -14.758 39.388 1.00 45.94 248 LYS A C 1
ATOM 2005 O O . LYS A 1 248 ? -12.028 -14.261 40.464 1.00 45.94 248 LYS A O 1
ATOM 2010 N N . HIS A 1 249 ? -11.466 -15.477 38.693 1.00 48.59 249 HIS A N 1
ATOM 2011 C CA . HIS A 1 249 ? -10.079 -15.789 39.042 1.00 48.59 249 HIS A CA 1
ATOM 2012 C C . HIS A 1 249 ? -9.043 -14.924 38.296 1.00 48.59 249 HIS A C 1
ATOM 2014 O O . HIS A 1 249 ? -7.858 -15.251 38.292 1.00 48.59 249 HIS A O 1
ATOM 2020 N N . LEU A 1 250 ? -9.461 -13.824 37.663 1.00 44.69 250 LEU A N 1
ATOM 2021 C CA . LEU A 1 250 ? -8.589 -12.956 36.872 1.00 44.69 250 LEU A CA 1
ATOM 2022 C C . LEU A 1 250 ? -8.415 -11.587 37.535 1.00 44.69 250 LEU A C 1
ATOM 2024 O O . LEU A 1 250 ? -9.334 -10.773 37.576 1.00 44.69 250 LEU A O 1
ATOM 2028 N N . LEU A 1 251 ? -7.220 -11.359 38.088 1.00 43.31 251 LEU A N 1
ATOM 2029 C CA . LEU A 1 251 ? -6.848 -10.112 38.753 1.00 43.31 251 LEU A CA 1
ATOM 2030 C C . LEU A 1 251 ? -6.483 -9.041 37.718 1.00 43.31 251 LEU A C 1
ATOM 2032 O O . LEU A 1 251 ? -5.621 -9.239 36.863 1.00 43.31 251 LEU A O 1
ATOM 2036 N N . ASN A 1 252 ? -7.131 -7.883 37.829 1.00 44.91 252 ASN A N 1
ATOM 2037 C CA . ASN A 1 252 ? -6.813 -6.696 37.045 1.00 44.91 252 ASN A CA 1
ATOM 2038 C C . ASN A 1 252 ? -5.641 -5.962 37.715 1.00 44.91 252 ASN A C 1
ATOM 2040 O O . ASN A 1 252 ? -5.823 -5.278 38.724 1.00 44.91 252 ASN A O 1
ATOM 2044 N N . LEU A 1 253 ? -4.425 -6.143 37.197 1.00 44.09 253 LEU A N 1
ATOM 2045 C CA . LEU A 1 253 ? -3.240 -5.462 37.714 1.00 44.09 253 LEU A CA 1
ATOM 2046 C C . LEU A 1 253 ? -3.050 -4.155 36.956 1.00 44.09 253 LEU A C 1
ATOM 2048 O O . LEU A 1 253 ? -2.528 -4.168 35.848 1.00 44.09 253 LEU A O 1
ATOM 2052 N N . ALA A 1 254 ? -3.488 -3.066 37.592 1.00 43.53 254 ALA A N 1
ATOM 2053 C CA . ALA A 1 254 ? -3.197 -1.637 37.401 1.00 43.53 254 ALA A CA 1
ATOM 2054 C C . ALA A 1 254 ? -3.174 -1.012 35.985 1.00 43.53 254 ALA A C 1
ATOM 2056 O O . ALA A 1 254 ? -3.325 0.198 35.923 1.00 43.53 254 ALA A O 1
ATOM 2057 N N . ASN A 1 255 ? -3.028 -1.758 34.883 1.00 42.62 255 ASN A N 1
ATOM 2058 C CA . ASN A 1 255 ? -2.988 -1.298 33.488 1.00 42.62 255 ASN A CA 1
ATOM 2059 C C . ASN A 1 255 ? -3.272 -2.406 32.433 1.00 42.62 255 ASN A C 1
ATOM 2061 O O . ASN A 1 255 ? -3.112 -2.147 31.243 1.00 42.62 255 ASN A O 1
ATOM 2065 N N . SER A 1 256 ? -3.676 -3.633 32.803 1.00 42.66 256 SER A N 1
ATOM 2066 C CA . SER A 1 256 ? -4.117 -4.675 31.844 1.00 42.66 256 SER A CA 1
ATOM 2067 C C . SER A 1 256 ? -4.815 -5.867 32.527 1.00 42.66 256 SER A C 1
ATOM 2069 O O . SER A 1 256 ? -4.633 -6.102 33.722 1.00 42.66 256 SER A O 1
ATOM 2071 N N . PHE A 1 257 ? -5.594 -6.641 31.758 1.00 41.56 257 PHE A N 1
ATOM 2072 C CA . PHE A 1 257 ? -6.166 -7.927 32.181 1.00 41.56 257 PHE A CA 1
ATOM 2073 C C . PHE A 1 257 ? -5.175 -9.070 31.882 1.00 41.56 257 PHE A C 1
ATOM 2075 O O . PHE A 1 257 ? -4.885 -9.326 30.716 1.00 41.56 257 PHE A O 1
ATOM 2082 N N . GLN A 1 258 ? -4.671 -9.781 32.899 1.00 38.28 258 GLN A N 1
ATOM 2083 C CA . GLN A 1 258 ? -3.813 -10.966 32.714 1.00 38.28 258 GLN A CA 1
ATOM 2084 C C . GLN A 1 258 ? -4.551 -12.266 33.021 1.00 38.28 258 GLN A C 1
ATOM 2086 O O . GLN A 1 258 ? -5.272 -12.345 34.013 1.00 38.28 258 GLN A O 1
ATOM 2091 N N . LYS A 1 259 ? -4.296 -13.305 32.206 1.00 35.34 259 LYS A N 1
ATOM 2092 C CA . LYS A 1 259 ? -4.767 -14.681 32.418 1.00 35.34 259 LYS A CA 1
ATOM 2093 C C . LYS A 1 259 ? -3.945 -15.409 33.494 1.00 35.34 259 LYS A C 1
ATOM 2095 O O . LYS A 1 259 ? -2.819 -15.806 33.220 1.00 35.34 259 LYS A O 1
ATOM 2100 N N . LEU A 1 260 ? -4.497 -15.622 34.692 1.00 32.34 260 LEU A N 1
ATOM 2101 C CA . LEU A 1 260 ? -3.933 -16.536 35.696 1.00 32.34 260 LEU A CA 1
ATOM 2102 C C . LEU A 1 260 ? -4.182 -17.980 35.244 1.00 32.34 260 LEU A C 1
ATOM 2104 O O . LEU A 1 260 ? -5.278 -18.518 35.403 1.00 32.34 260 LEU A O 1
ATOM 2108 N N . PHE A 1 261 ? -3.163 -18.615 34.668 1.00 28.25 261 PHE A N 1
ATOM 2109 C CA . PHE A 1 261 ? -3.110 -20.072 34.592 1.00 28.25 261 PHE A CA 1
ATOM 2110 C C . PHE A 1 261 ? -2.825 -20.610 35.997 1.00 28.25 261 PHE A C 1
ATOM 2112 O O . PHE A 1 261 ? -1.679 -20.650 36.433 1.00 28.25 261 PHE A O 1
ATOM 2119 N N . TYR A 1 262 ? -3.864 -21.038 36.712 1.00 29.53 262 TYR A N 1
ATOM 2120 C CA . TYR A 1 262 ? -3.672 -21.966 37.820 1.00 29.53 262 TYR A CA 1
ATOM 2121 C C . TYR A 1 262 ? -3.561 -23.376 37.243 1.00 29.53 262 TYR A C 1
ATOM 2123 O O . TYR A 1 262 ? -4.568 -24.009 36.927 1.00 29.53 262 TYR A O 1
ATOM 2131 N N . SER A 1 263 ? -2.331 -23.880 37.119 1.00 28.70 263 SER A N 1
ATOM 2132 C CA . SER A 1 263 ? -2.120 -25.323 37.119 1.00 28.70 263 SER A CA 1
ATOM 2133 C C . SER A 1 263 ? -2.423 -25.824 38.531 1.00 28.70 263 SER A C 1
ATOM 2135 O O . SER A 1 263 ? -1.593 -25.706 39.434 1.00 28.70 263 SER A O 1
ATOM 2137 N N . TRP A 1 264 ? -3.616 -26.370 38.742 1.00 26.77 264 TRP A N 1
ATOM 2138 C CA . TRP A 1 264 ? -3.775 -27.359 39.798 1.00 26.77 264 TRP A CA 1
ATOM 2139 C C . TRP A 1 264 ? -3.197 -28.657 39.263 1.00 26.77 264 TRP A C 1
ATOM 2141 O O . TRP A 1 264 ? -3.783 -29.331 38.420 1.00 26.77 264 TRP A O 1
ATOM 2151 N N . GLY A 1 265 ? -1.984 -28.950 39.715 1.00 27.36 265 GLY A N 1
ATOM 2152 C CA . GLY A 1 265 ? -1.502 -30.309 39.700 1.00 27.36 265 GLY A CA 1
ATOM 2153 C C . GLY A 1 265 ? -2.313 -31.162 40.677 1.00 27.36 265 GLY A C 1
ATOM 2154 O O . GLY A 1 265 ? -2.587 -30.743 41.800 1.00 27.36 265 GLY A O 1
ATOM 2155 N N . VAL A 1 266 ? -2.520 -32.394 40.221 1.00 26.33 266 VAL A N 1
ATOM 2156 C CA . VAL A 1 266 ? -2.510 -33.676 40.941 1.00 26.33 266 VAL A CA 1
ATOM 2157 C C . VAL A 1 266 ? -3.848 -34.339 41.334 1.00 26.33 266 VAL A C 1
ATOM 2159 O O . VAL A 1 266 ? -4.671 -33.754 42.029 1.00 26.33 266 VAL A O 1
ATOM 2162 N N . PHE A 1 267 ? -3.916 -35.632 40.947 1.00 28.14 267 PHE A N 1
ATOM 2163 C CA . PHE A 1 267 ? -4.821 -36.739 41.323 1.00 28.14 267 PHE A CA 1
ATOM 2164 C C . PHE A 1 267 ? -6.263 -36.608 40.792 1.00 28.14 267 PHE A C 1
ATOM 2166 O O . PHE A 1 267 ? -6.977 -35.695 41.182 1.00 28.14 267 PHE A O 1
ATOM 2173 N N . LEU A 1 268 ? -6.773 -37.445 39.877 1.00 30.77 268 LEU A N 1
ATOM 2174 C CA . LEU A 1 268 ? -6.654 -38.898 39.642 1.00 30.77 268 LEU A CA 1
ATOM 2175 C C . LEU A 1 268 ? -6.742 -39.249 38.147 1.00 30.77 268 LEU A C 1
ATOM 2177 O O . LEU A 1 268 ? -7.486 -38.543 37.431 1.00 30.77 268 LEU A O 1
#

Foldseek 3Di:
DPPDDDDDDDDDPVVVCVVCVVVDDPPPPQFPAAELLDPDQLVLVVVVADFFDDWDQDPQAIKTWWFDRQDGAPVGRTDTQKIDGRSVQKIAGNRLSYIYHNLLVLLCNVVVDPRNQRGYCSCVDPSNVVSSVVSVVCCCPVSVDDDLVVQQDDPPDDDGHGNLVSLLVVLVVVWPWAWEDDPVRDQTFIWTDDPHWTFRCRLVSSVVSVVSSCVSVVHDDDVVSSVSNVVVRSPPHYDYPVNVDDPPPWDDDPTTTDDDPDPPDDDD